Protein AF-A0A7J7JQY1-F1 (afdb_monomer_lite)

InterPro domains:
  IPR000242 Tyrosine-specific protein phosphatase, PTPase domain [PF00102] (82-199)
  IPR000242 Tyrosine-specific protein phosphatase, PTPase domain [PS50055] (56-205)
  IPR029021 Protein-tyrosine phosphatase-like [G3DSA:3.90.190.10] (36-205)
  IPR029021 Protein-tyrosine phosphatase-like [SSF52799] (1-36)
  IPR029021 Protein-tyrosine phosphatase-like [SSF52799] (42-196)
  IPR050348 Protein-Tyrosine Phosphatase [PTHR19134] (1-180)

Foldseek 3Di:
DCVVPPCDQPDPVSVVVVVVVVVVCVLCPPVDDDPVCVVVVVVVQVVCPPHPPNPVVSVVVSVVVVVVVDDAAQVVCVPPLNVVLDPDNPQAHGPVFFAFFPDPSGGDHRKGFDADPVGGRPDIDHDDGDPVCLVVVVRCCVVSVPDDDDDDDDDPDDSADDDAQDWDDDPQKIKHWHDWDDDPPDIDTDIDIDGPVVVVVVVVVVVPPDD

Radius of gyration: 23.96 Å; chains: 1; bounding box: 63×46×76 Å

Sequence (211 aa):
MRLRRPMMIQSVEQYQFLHQAVYEQRATTGFVSTPNDLATKITTFEQNQGSSKDIISQEFWHIEKRVKMAKFDFSFGKDSANKEKNRFSEILPDRKYSPYISGNN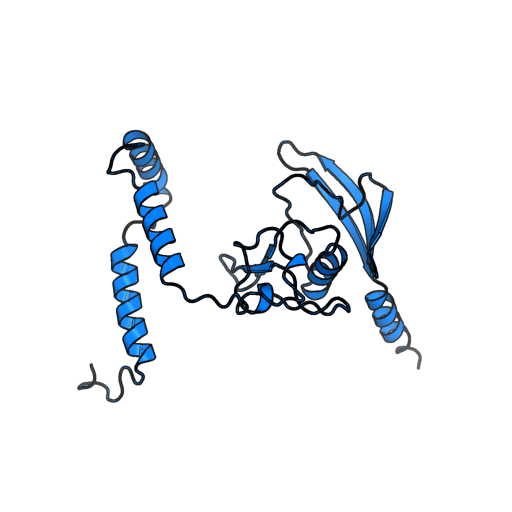GIYINAIFVNTYREKNQWLATQLPLSNTIVDFWQLVEDQDVKVVLQLDAYQIPFYPRADDEQMTEGPFTIHRIKTENLEFVTNIALQIKSKKRELNNRCVGEGVGG

pLDDT: mean 87.62, std 12.67, range [35.0, 98.12]

Organism: Bugula neritina (NCBI:txid10212)

Structure (mmCIF, N/CA/C/O backbone):
data_AF-A0A7J7JQY1-F1
#
_entry.id   AF-A0A7J7JQY1-F1
#
loop_
_atom_site.group_PDB
_atom_site.id
_atom_site.type_symbol
_atom_site.label_atom_id
_atom_site.label_alt_id
_atom_site.label_comp_id
_atom_site.label_asym_id
_atom_site.label_entity_id
_atom_site.label_seq_id
_atom_site.pdbx_PDB_ins_code
_atom_site.Cartn_x
_atom_site.Cartn_y
_atom_site.Cartn_z
_atom_site.occupancy
_atom_site.B_iso_or_equiv
_atom_site.auth_seq_id
_atom_site.auth_comp_id
_atom_site.auth_asym_id
_atom_site.auth_atom_id
_atom_site.pdbx_PDB_model_num
ATOM 1 N N . MET A 1 1 ? -38.745 -3.853 20.055 1.00 77.38 1 MET A N 1
ATOM 2 C CA . MET A 1 1 ? -38.458 -4.030 18.611 1.00 77.38 1 MET A CA 1
ATOM 3 C C . MET A 1 1 ? -39.173 -5.242 18.013 1.00 77.38 1 MET A C 1
ATOM 5 O O . MET A 1 1 ? -40.088 -5.035 17.225 1.00 77.38 1 MET A O 1
ATOM 9 N N . ARG A 1 2 ? -38.872 -6.478 18.438 1.00 87.62 2 ARG A N 1
ATOM 10 C CA . ARG A 1 2 ? -39.522 -7.692 17.892 1.00 87.62 2 ARG A CA 1
ATOM 11 C C . ARG A 1 2 ? -41.042 -7.784 18.111 1.00 87.62 2 ARG A C 1
ATOM 13 O O . ARG A 1 2 ? -41.724 -8.379 17.292 1.00 87.62 2 ARG A O 1
ATOM 20 N N . LEU A 1 3 ? -41.568 -7.116 19.142 1.00 85.88 3 LEU A N 1
ATOM 21 C CA . LEU A 1 3 ? -43.013 -6.996 19.398 1.00 85.88 3 LEU A CA 1
ATOM 22 C C . LEU A 1 3 ? -43.772 -6.173 18.340 1.00 85.88 3 LEU A C 1
ATOM 24 O O . LEU A 1 3 ? -44.970 -6.356 18.183 1.00 85.88 3 LEU A O 1
ATOM 28 N N . ARG A 1 4 ? -43.096 -5.250 17.636 1.00 88.44 4 ARG A N 1
ATOM 29 C CA . ARG A 1 4 ? -43.712 -4.385 16.607 1.00 88.44 4 ARG A CA 1
ATOM 30 C C . ARG A 1 4 ? -43.374 -4.816 15.179 1.00 88.44 4 ARG A C 1
ATOM 32 O O . ARG A 1 4 ? -44.109 -4.492 14.258 1.00 88.44 4 ARG A O 1
ATOM 39 N N . ARG A 1 5 ? -42.259 -5.526 14.992 1.00 90.19 5 ARG A N 1
ATOM 40 C CA . ARG A 1 5 ? -41.869 -6.137 13.717 1.00 90.19 5 ARG A CA 1
ATOM 41 C C . ARG A 1 5 ? -41.151 -7.457 14.014 1.00 90.19 5 ARG A C 1
ATOM 43 O O . ARG A 1 5 ? -40.012 -7.413 14.499 1.00 90.19 5 ARG A O 1
ATOM 50 N N . PRO A 1 6 ? -41.806 -8.607 13.781 1.00 87.56 6 PRO A N 1
ATOM 51 C CA . PRO A 1 6 ? -41.192 -9.916 13.957 1.00 87.56 6 PRO A CA 1
ATOM 52 C C . PRO A 1 6 ? -39.893 -10.030 13.156 1.00 87.56 6 PRO A C 1
ATOM 54 O O . PRO A 1 6 ? -39.719 -9.353 12.143 1.00 87.56 6 PRO A O 1
ATOM 57 N N . MET A 1 7 ? -38.972 -10.877 13.620 1.00 85.44 7 MET A N 1
ATOM 58 C CA . MET A 1 7 ? -37.689 -11.126 12.948 1.00 85.44 7 MET A CA 1
ATOM 59 C C . MET A 1 7 ? -36.800 -9.879 12.786 1.00 85.44 7 MET A C 1
ATOM 61 O O . MET A 1 7 ? -36.013 -9.781 11.848 1.00 85.44 7 MET A O 1
ATOM 65 N N . MET A 1 8 ? -36.897 -8.906 13.697 1.00 89.12 8 MET A N 1
ATOM 66 C CA . MET A 1 8 ? -35.924 -7.812 13.762 1.00 89.12 8 MET A CA 1
ATOM 67 C C . MET A 1 8 ? -34.618 -8.303 14.408 1.00 89.12 8 MET A C 1
ATOM 69 O O . MET A 1 8 ? -34.663 -8.807 15.536 1.00 89.12 8 MET A O 1
ATOM 73 N N . ILE A 1 9 ? -33.489 -8.124 13.702 1.00 86.62 9 ILE A N 1
ATOM 74 C CA . ILE A 1 9 ? -32.158 -8.694 14.001 1.00 86.62 9 ILE A CA 1
ATOM 75 C C . ILE A 1 9 ? -32.242 -10.223 14.041 1.00 86.62 9 ILE A C 1
ATOM 77 O O . ILE A 1 9 ? -32.650 -10.806 15.044 1.00 86.62 9 ILE A O 1
ATOM 81 N N . GLN A 1 10 ? -31.920 -10.863 12.921 1.00 91.25 10 GLN A N 1
ATOM 82 C CA . GLN A 1 10 ? -32.210 -12.281 12.683 1.00 91.25 10 GLN A CA 1
ATOM 83 C C . GLN A 1 10 ? -31.027 -13.191 12.985 1.00 91.25 10 GLN A C 1
ATOM 85 O O . GLN A 1 10 ? -31.238 -14.354 13.314 1.00 91.25 10 GLN A O 1
ATOM 90 N N . SER A 1 11 ? -29.806 -12.667 12.900 1.00 94.12 11 SER A N 1
ATOM 91 C CA . SER A 1 11 ? -28.590 -13.450 13.096 1.00 94.12 11 SER A CA 1
ATOM 92 C C . SER A 1 11 ? -27.804 -12.995 14.325 1.00 94.12 11 SER A C 1
ATOM 94 O O . SER A 1 11 ? -27.929 -11.855 14.791 1.00 94.12 11 SER A O 1
ATOM 96 N N . VAL A 1 12 ? -26.988 -13.903 14.861 1.00 92.25 12 VAL A N 1
ATOM 97 C CA . VAL A 1 12 ? -26.095 -13.603 15.987 1.00 92.25 12 VAL A CA 1
ATOM 98 C C . VAL A 1 12 ? -25.051 -12.571 15.561 1.00 92.25 12 VAL A C 1
ATOM 100 O O . VAL A 1 12 ? -24.755 -11.658 16.325 1.00 92.25 12 VAL A O 1
ATOM 103 N N . GLU A 1 13 ? -24.574 -12.639 14.319 1.00 92.44 13 GLU A N 1
ATOM 104 C CA . GLU A 1 13 ? -23.601 -11.709 13.738 1.00 92.44 13 GLU A CA 1
ATOM 105 C C . GLU A 1 13 ? -24.168 -10.288 13.665 1.00 92.44 13 GLU A C 1
ATOM 107 O O . GLU A 1 13 ? -23.485 -9.330 14.016 1.00 92.44 13 GLU A O 1
ATOM 112 N N . GLN A 1 14 ? -25.439 -10.129 13.276 1.00 92.69 14 GLN A N 1
ATOM 113 C CA . GLN A 1 14 ? -26.106 -8.822 13.274 1.00 92.69 14 GLN A CA 1
ATOM 114 C C . GLN A 1 14 ? -26.221 -8.243 14.688 1.00 92.69 14 GLN A C 1
ATOM 116 O O . GLN A 1 14 ? -26.024 -7.045 14.893 1.00 92.69 14 GLN A O 1
ATOM 121 N N . TYR A 1 15 ? -26.533 -9.088 15.674 1.00 93.25 15 TYR A N 1
ATOM 122 C CA . TYR A 1 15 ? -26.605 -8.670 17.072 1.00 93.25 15 TYR A CA 1
ATOM 123 C C . TYR A 1 15 ? -25.222 -8.272 17.613 1.00 93.25 15 TYR A C 1
ATOM 125 O O . TYR A 1 15 ? -25.090 -7.223 18.241 1.00 93.25 15 TYR A O 1
ATOM 133 N N . GLN A 1 16 ? -24.183 -9.058 17.316 1.00 92.12 16 GLN A N 1
ATOM 134 C CA . GLN A 1 16 ? -22.790 -8.749 17.658 1.00 92.12 16 GLN A CA 1
ATOM 135 C C . GLN A 1 16 ? -22.325 -7.438 17.016 1.00 92.12 16 GLN A C 1
ATOM 137 O O . GLN A 1 16 ? -21.742 -6.598 17.701 1.00 92.12 16 GLN A O 1
ATOM 142 N N . PHE A 1 17 ? -22.640 -7.226 15.735 1.00 91.81 17 PHE A N 1
ATOM 143 C CA . PHE A 1 17 ? -22.310 -5.995 15.023 1.00 91.81 17 PHE A CA 1
ATOM 144 C C . PHE A 1 17 ? -22.954 -4.763 15.670 1.00 91.81 17 PHE A C 1
ATOM 146 O O . PHE A 1 17 ? -22.304 -3.729 15.789 1.00 91.81 17 PHE A O 1
ATOM 153 N N . LEU A 1 18 ? -24.198 -4.865 16.151 1.00 93.25 18 LEU A N 1
ATOM 154 C CA . LEU A 1 18 ? -24.863 -3.756 16.840 1.00 93.25 18 LEU A CA 1
ATOM 155 C C . LEU A 1 18 ? -24.136 -3.365 18.137 1.00 93.25 18 LEU A C 1
ATOM 157 O O . LEU A 1 18 ? -23.897 -2.182 18.374 1.00 93.25 18 LEU A O 1
ATOM 161 N N . HIS A 1 19 ? -23.737 -4.347 18.952 1.00 91.69 19 HIS A N 1
ATOM 162 C CA . HIS A 1 19 ? -22.922 -4.091 20.148 1.00 91.69 19 HIS A CA 1
ATOM 163 C C . HIS A 1 19 ? -21.567 -3.479 19.790 1.00 91.69 19 HIS A C 1
ATOM 165 O O . HIS A 1 19 ? -21.132 -2.530 20.442 1.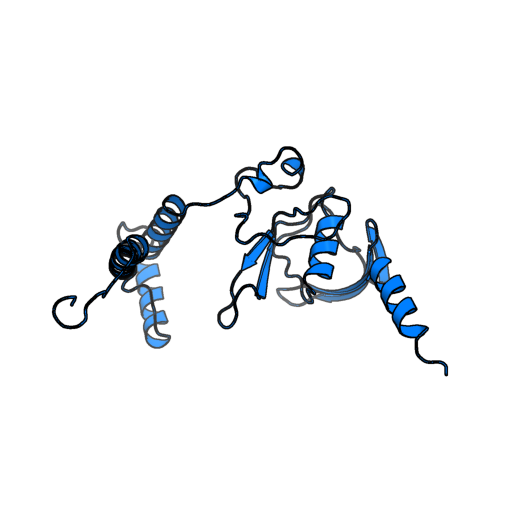00 91.69 19 HIS A O 1
ATOM 171 N N . GLN A 1 20 ? -20.932 -3.968 18.722 1.00 88.50 20 GLN A N 1
ATOM 172 C CA . GLN A 1 20 ? -19.678 -3.413 18.222 1.00 88.50 20 GLN A CA 1
ATOM 173 C C . GLN A 1 20 ? -19.840 -1.960 17.761 1.00 88.50 20 GLN A C 1
ATOM 175 O O . GLN A 1 20 ? -18.995 -1.139 18.094 1.00 88.50 20 GLN A O 1
ATOM 180 N N . ALA A 1 21 ? -20.923 -1.621 17.059 1.00 90.81 21 ALA A N 1
ATOM 181 C CA . ALA A 1 21 ? -21.191 -0.263 16.591 1.00 90.81 21 ALA A CA 1
ATOM 182 C C . ALA A 1 21 ? -21.407 0.720 17.755 1.00 90.81 21 ALA A C 1
ATOM 184 O O . ALA A 1 21 ? -20.851 1.816 17.748 1.00 90.81 21 ALA A O 1
ATOM 185 N N . VAL A 1 22 ? -22.157 0.316 18.787 1.00 91.81 22 VAL A N 1
ATOM 186 C CA . VAL A 1 22 ? -22.363 1.137 19.995 1.00 91.81 22 VAL A CA 1
ATOM 187 C C . VAL A 1 22 ? -21.054 1.317 20.770 1.00 91.81 22 VAL A C 1
ATOM 189 O O . VAL A 1 22 ? -20.745 2.420 21.224 1.00 91.81 22 VAL A O 1
ATOM 192 N N . TYR A 1 23 ? -20.264 0.248 20.904 1.00 87.75 23 TYR A N 1
ATOM 193 C CA . TYR A 1 23 ? -18.937 0.319 21.512 1.00 87.75 23 TYR A CA 1
ATOM 194 C C . TYR A 1 23 ? -17.995 1.231 20.712 1.00 87.75 23 TYR A C 1
ATOM 196 O O . TYR A 1 23 ? -17.285 2.038 21.308 1.00 87.75 23 TYR A O 1
ATOM 204 N N . GLU A 1 24 ? -18.017 1.144 19.376 1.00 84.06 24 GLU A N 1
ATOM 205 C CA . GLU A 1 24 ? -17.245 2.009 18.479 1.00 84.06 24 GLU A CA 1
ATOM 206 C C . GLU A 1 24 ? -17.570 3.472 18.712 1.00 84.06 24 GLU A C 1
ATOM 208 O O . GLU A 1 24 ? -16.680 4.240 19.060 1.00 84.06 24 GLU A O 1
ATOM 213 N N . GLN A 1 25 ? -18.853 3.826 18.632 1.00 87.19 25 GLN A N 1
ATOM 214 C CA . GLN A 1 25 ? -19.302 5.191 18.849 1.00 87.19 25 GLN A CA 1
ATOM 215 C C . GLN A 1 25 ? -18.807 5.719 20.196 1.00 87.19 25 GLN A C 1
ATOM 217 O O . GLN A 1 25 ? -18.238 6.805 20.253 1.00 87.19 25 GLN A O 1
ATOM 222 N N . ARG A 1 26 ? -18.964 4.952 21.281 1.00 85.31 26 ARG A N 1
ATOM 223 C CA . ARG A 1 26 ? -18.529 5.387 22.615 1.00 85.31 26 ARG A CA 1
ATOM 224 C C . ARG A 1 26 ? -17.013 5.571 22.716 1.00 85.31 26 ARG A C 1
ATOM 226 O O . ARG A 1 26 ? -16.576 6.486 23.405 1.00 85.31 26 ARG A O 1
ATOM 233 N N . ALA A 1 27 ? -16.234 4.715 22.062 1.00 79.94 27 ALA A N 1
ATOM 234 C CA . ALA A 1 27 ? -14.776 4.768 22.097 1.00 79.94 27 ALA A CA 1
ATOM 235 C C . ALA A 1 27 ? -14.182 5.875 21.209 1.00 79.94 27 ALA A C 1
ATOM 237 O O . ALA A 1 27 ? -13.074 6.320 21.483 1.00 79.94 27 ALA A O 1
ATOM 238 N N . THR A 1 28 ? -14.889 6.313 20.158 1.00 77.81 28 THR A N 1
ATOM 239 C CA . THR A 1 28 ? -14.360 7.274 19.168 1.00 77.81 28 THR A CA 1
ATOM 240 C C . THR A 1 28 ? -15.094 8.614 19.112 1.00 77.81 28 THR A C 1
ATOM 242 O O . THR A 1 28 ? -14.869 9.417 18.204 1.00 77.81 28 THR A O 1
ATOM 245 N N . THR A 1 29 ? -16.016 8.869 20.042 1.00 79.56 29 THR A N 1
ATOM 246 C CA . THR A 1 29 ? -16.747 10.143 20.090 1.00 79.56 29 THR A CA 1
ATOM 247 C C . THR A 1 29 ? -15.779 11.302 20.352 1.00 79.56 29 THR A C 1
ATOM 249 O O . THR A 1 29 ? -14.984 11.247 21.282 1.00 79.56 29 THR A O 1
ATOM 252 N N . GLY A 1 30 ? -15.888 12.378 19.564 1.00 74.19 30 GLY A N 1
ATOM 253 C CA . GLY A 1 30 ? -15.117 13.617 19.756 1.00 74.19 30 GLY A CA 1
ATOM 254 C C . GLY A 1 30 ? -13.887 13.779 18.854 1.00 74.19 30 GLY A C 1
ATOM 255 O O . GLY A 1 30 ? -13.343 14.882 18.771 1.00 74.19 30 GLY A O 1
ATOM 256 N N . PHE A 1 31 ? -13.492 12.734 18.120 1.00 76.31 31 PHE A N 1
ATOM 257 C CA . PHE A 1 31 ? -12.316 12.774 17.235 1.00 76.31 31 PHE A CA 1
ATOM 258 C C . PHE A 1 31 ? -12.590 13.453 15.884 1.00 76.31 31 PHE A C 1
ATOM 260 O O . PHE A 1 31 ? -11.680 13.972 15.243 1.00 76.31 31 PHE A O 1
ATOM 267 N N . VAL A 1 32 ? -13.854 13.536 15.458 1.00 80.25 32 VAL A N 1
ATOM 268 C CA . VAL A 1 32 ? -14.221 14.296 14.253 1.00 80.25 32 VAL A CA 1
ATOM 269 C C . VAL A 1 32 ? -14.129 15.792 14.553 1.00 80.25 32 VAL A C 1
ATOM 271 O O . VAL A 1 32 ? -14.658 16.272 15.556 1.00 80.25 32 VAL A O 1
ATOM 274 N N . SER A 1 33 ? -13.440 16.523 13.684 1.00 82.38 33 SER A N 1
ATOM 275 C CA . SER A 1 33 ? -13.242 17.970 13.791 1.00 82.38 33 SER A CA 1
ATOM 276 C C . SER A 1 33 ? -13.840 18.648 12.573 1.00 82.38 33 SER A C 1
ATOM 278 O O . SER A 1 33 ? -13.658 18.168 11.453 1.00 82.38 33 SER A O 1
ATOM 280 N N . THR A 1 34 ? -14.527 19.769 12.774 1.00 87.94 34 THR A N 1
ATOM 281 C CA . THR A 1 34 ? -14.862 20.653 11.656 1.00 87.94 34 THR A CA 1
ATOM 282 C C . THR A 1 34 ? -13.672 21.571 11.356 1.00 87.94 34 THR A C 1
ATOM 284 O O . THR A 1 34 ? -12.822 21.768 12.229 1.00 87.94 34 THR A O 1
ATOM 287 N N . PRO A 1 35 ? -13.589 22.169 10.154 1.00 90.25 35 PRO A N 1
ATOM 288 C CA . PRO A 1 35 ? -12.540 23.143 9.847 1.00 90.25 35 PRO A CA 1
ATOM 289 C C . PRO A 1 35 ? -12.468 24.306 10.850 1.00 90.25 35 PRO A C 1
ATOM 291 O O . PRO A 1 35 ? -11.379 24.789 11.140 1.00 90.25 35 PRO A O 1
ATOM 294 N N . ASN A 1 36 ? -13.606 24.708 11.428 1.00 91.31 36 ASN A N 1
ATOM 295 C CA . ASN A 1 36 ? -13.675 25.797 12.405 1.00 91.31 36 ASN A CA 1
ATOM 296 C C . ASN A 1 36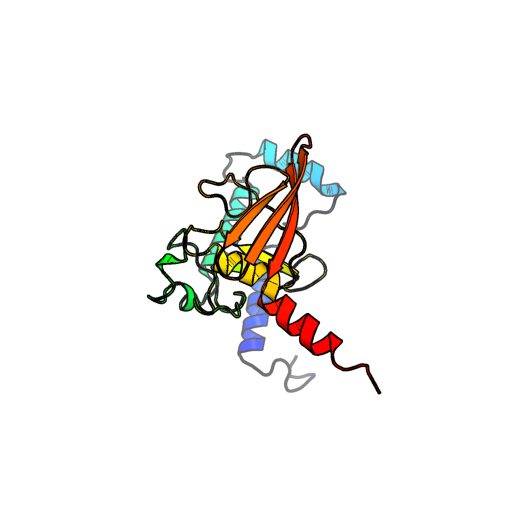 ? -13.053 25.419 13.758 1.00 91.31 36 ASN A C 1
ATOM 298 O O . ASN A 1 36 ? -12.489 26.274 14.434 1.00 91.31 36 ASN A O 1
ATOM 302 N N . ASP A 1 37 ? -13.117 24.141 14.134 1.00 87.62 37 ASP A N 1
ATOM 303 C CA . ASP A 1 37 ? -12.605 23.652 15.420 1.00 87.62 37 ASP A CA 1
ATOM 304 C C . ASP A 1 37 ? -11.116 23.279 15.357 1.00 87.62 37 ASP A C 1
ATOM 306 O O . ASP A 1 37 ? -10.483 23.045 16.390 1.00 87.62 37 ASP A O 1
ATOM 310 N N . LEU A 1 38 ? -10.551 23.184 14.148 1.00 88.19 38 LEU A N 1
ATOM 311 C CA . LEU A 1 38 ? -9.211 22.647 13.927 1.00 88.19 38 LEU A CA 1
ATOM 312 C C . LEU A 1 38 ? -8.134 23.484 14.625 1.00 88.19 38 LEU A C 1
ATOM 314 O O . LEU A 1 38 ? -7.290 22.922 15.320 1.00 88.19 38 LEU A O 1
ATOM 318 N N . ALA A 1 39 ? -8.187 24.812 14.491 1.00 89.25 39 ALA A N 1
ATOM 319 C CA . ALA A 1 39 ? -7.211 25.708 15.111 1.00 89.25 39 ALA A CA 1
ATOM 320 C C . ALA A 1 39 ? -7.201 25.554 16.639 1.00 89.25 39 ALA A C 1
ATOM 322 O O . ALA A 1 39 ? -6.151 25.360 17.246 1.00 89.25 39 ALA A O 1
ATOM 323 N N . THR A 1 40 ? -8.383 25.544 17.259 1.00 87.31 40 THR A N 1
ATOM 324 C CA . THR A 1 40 ? -8.522 25.362 18.708 1.00 87.31 40 THR A CA 1
ATOM 325 C C . THR A 1 40 ? -8.015 23.995 19.159 1.00 87.31 40 THR A C 1
ATOM 327 O O . THR A 1 40 ? -7.350 23.903 20.193 1.00 87.31 40 THR A O 1
ATOM 330 N N . LYS A 1 41 ? -8.281 22.932 18.389 1.00 84.56 41 LYS A N 1
ATOM 331 C CA . LYS A 1 41 ? -7.781 21.585 18.694 1.00 84.56 41 LYS A CA 1
ATOM 332 C C . LYS A 1 41 ? -6.257 21.499 18.613 1.00 84.56 41 LYS A C 1
ATOM 334 O O . LYS A 1 41 ? -5.659 20.917 19.513 1.00 84.56 41 LYS A O 1
ATOM 339 N N . ILE A 1 42 ? -5.634 22.113 17.605 1.00 87.25 42 ILE A N 1
ATOM 340 C CA . ILE A 1 42 ? -4.169 22.159 17.471 1.00 87.25 42 ILE A CA 1
ATOM 341 C C . ILE A 1 42 ? -3.546 22.898 18.658 1.00 87.25 42 ILE A C 1
ATOM 343 O O . ILE A 1 42 ? -2.686 22.340 19.331 1.00 87.25 42 ILE A O 1
ATOM 347 N N . THR A 1 43 ? -4.036 24.094 18.995 1.00 87.56 43 THR A N 1
ATOM 348 C CA . THR A 1 43 ? -3.522 24.847 20.152 1.00 87.56 43 THR A CA 1
ATOM 349 C C . THR A 1 43 ? -3.700 24.074 21.460 1.00 87.56 43 THR A C 1
ATOM 351 O O . THR A 1 43 ? -2.810 24.057 22.307 1.00 87.56 43 THR A O 1
ATOM 354 N N . THR A 1 44 ? -4.835 23.389 21.628 1.00 84.44 44 THR A N 1
ATOM 355 C CA . THR A 1 44 ? -5.076 22.537 22.802 1.00 84.44 44 THR A CA 1
ATOM 356 C C . THR A 1 44 ? -4.085 21.376 22.861 1.00 84.44 44 THR A C 1
ATOM 358 O O . THR A 1 44 ? -3.612 21.036 23.944 1.00 84.44 44 THR A O 1
ATOM 361 N N . PHE A 1 45 ? -3.759 20.760 21.723 1.00 82.81 45 PHE A N 1
ATOM 362 C CA . PHE A 1 45 ? -2.745 19.712 21.654 1.00 82.81 45 PHE A CA 1
ATOM 363 C C . PHE A 1 45 ? -1.361 20.245 22.051 1.00 82.81 45 PHE A C 1
ATOM 365 O O . PHE A 1 45 ? -0.740 19.686 22.951 1.00 82.81 45 PHE A O 1
ATOM 372 N N . GLU A 1 46 ? -0.921 21.359 21.462 1.00 85.50 46 GLU A N 1
ATOM 373 C CA . GLU A 1 46 ? 0.380 21.977 21.756 1.00 85.50 46 GLU A CA 1
ATOM 374 C C . GLU A 1 46 ? 0.530 22.320 23.246 1.00 85.50 46 GLU A C 1
ATOM 376 O O . GLU A 1 46 ? 1.566 22.056 23.851 1.00 85.50 46 GLU A O 1
ATOM 381 N N . GLN A 1 47 ? -0.529 22.840 23.873 1.00 84.06 47 GLN A N 1
ATOM 382 C CA . GLN A 1 47 ? -0.530 23.191 25.298 1.00 84.06 47 GLN A CA 1
ATOM 383 C C . GLN A 1 47 ? -0.491 21.979 26.238 1.00 84.06 47 GLN A C 1
ATOM 385 O O . GLN A 1 47 ? -0.036 22.100 27.374 1.00 84.06 47 GLN A O 1
ATOM 390 N N . ASN A 1 48 ? -0.989 20.822 25.795 1.00 80.12 48 ASN A N 1
ATOM 391 C CA . ASN A 1 48 ? -1.094 19.612 26.614 1.00 80.12 48 ASN A CA 1
ATOM 392 C C . ASN A 1 48 ? -0.042 18.549 26.262 1.00 80.12 48 ASN A C 1
ATOM 394 O O . ASN A 1 48 ? -0.088 17.444 26.820 1.00 80.12 48 ASN A O 1
ATOM 398 N N . GLN A 1 49 ? 0.897 18.863 25.367 1.00 77.19 49 GLN A N 1
ATOM 399 C CA . GLN A 1 49 ? 1.931 17.943 24.909 1.00 77.19 49 GLN A CA 1
ATOM 400 C C . GLN A 1 49 ? 2.764 17.416 26.093 1.00 77.19 49 GLN A C 1
ATOM 402 O O . GLN A 1 49 ? 3.241 18.176 26.932 1.00 77.19 49 GLN A O 1
ATOM 407 N N . GLY A 1 50 ? 2.913 16.090 26.191 1.00 70.69 50 GLY A N 1
ATOM 408 C CA . GLY A 1 50 ? 3.655 15.431 27.277 1.00 70.69 50 GLY A CA 1
ATOM 409 C C . GLY A 1 50 ? 2.910 15.320 28.615 1.00 70.69 50 GLY A C 1
ATOM 410 O O . GLY A 1 50 ? 3.431 14.721 29.556 1.00 70.69 50 GLY A O 1
ATOM 411 N N . SER A 1 51 ? 1.685 15.845 28.720 1.00 77.12 51 SER A N 1
ATOM 412 C CA . SER A 1 51 ? 0.818 15.607 29.878 1.00 77.12 51 SER A CA 1
ATOM 413 C C . SER A 1 51 ? 0.104 14.252 29.775 1.00 77.12 51 SER A C 1
ATOM 415 O O . SER A 1 51 ? -0.083 13.703 28.690 1.00 77.12 51 SER A O 1
ATOM 417 N N . SER A 1 52 ? -0.410 13.736 30.896 1.00 67.19 52 SER A N 1
ATOM 418 C CA . SER A 1 52 ? -1.297 12.557 30.896 1.00 67.19 52 SER A CA 1
ATOM 419 C C . SER A 1 52 ? -2.617 12.771 30.134 1.00 67.19 52 SER A C 1
ATOM 421 O O . SER A 1 52 ? -3.366 11.819 29.910 1.00 67.19 52 SER A O 1
ATOM 423 N N . LYS A 1 53 ? -2.910 14.015 29.736 1.00 67.88 53 LYS A N 1
ATOM 424 C CA . LYS A 1 53 ? -4.086 14.423 28.963 1.00 67.88 53 LYS A CA 1
ATOM 425 C C . LYS A 1 53 ? -3.780 14.655 27.482 1.00 67.88 53 LYS A C 1
ATOM 427 O O . LYS A 1 53 ? -4.630 15.211 26.794 1.00 67.88 53 LYS A O 1
ATOM 432 N N . ASP A 1 54 ? -2.608 14.249 26.992 1.00 80.38 54 ASP A N 1
ATOM 433 C CA . ASP A 1 54 ? -2.305 14.339 25.565 1.00 80.38 54 ASP A CA 1
ATOM 434 C C . ASP A 1 54 ? -3.338 13.552 24.737 1.00 80.38 54 ASP A C 1
ATOM 436 O O . ASP A 1 54 ? -3.444 12.324 24.820 1.00 80.38 54 ASP A O 1
ATOM 440 N N . ILE A 1 55 ? -4.119 14.292 23.950 1.00 79.38 55 ILE A N 1
ATOM 441 C CA . ILE A 1 55 ? -5.235 13.776 23.158 1.00 79.38 55 ILE A CA 1
ATOM 442 C C . ILE A 1 55 ? -4.717 12.859 22.046 1.00 79.38 55 ILE A C 1
ATOM 444 O O . ILE A 1 55 ? -5.312 11.809 21.813 1.00 79.38 55 ILE A O 1
ATOM 448 N N . ILE A 1 56 ? -3.583 13.188 21.412 1.00 83.25 56 ILE A N 1
ATOM 449 C CA . ILE A 1 56 ? -3.033 12.371 20.319 1.00 83.25 56 ILE A CA 1
ATOM 450 C C . ILE A 1 56 ? -2.573 11.016 20.850 1.00 83.25 56 ILE A C 1
ATOM 452 O O . ILE A 1 56 ? -2.897 9.985 20.261 1.00 83.25 56 ILE A O 1
ATOM 456 N N . SER A 1 57 ? -1.882 10.988 21.993 1.00 84.31 57 SER A N 1
ATOM 457 C CA . SER A 1 57 ? -1.497 9.729 22.641 1.00 84.31 57 SER A CA 1
ATOM 458 C C . SER A 1 57 ? -2.711 8.854 22.972 1.00 84.31 57 SER A C 1
ATOM 460 O O . SER A 1 57 ? -2.672 7.635 22.787 1.00 84.31 57 SER A O 1
ATOM 462 N N . GLN A 1 58 ? -3.814 9.458 23.425 1.00 81.62 58 GLN A N 1
ATOM 463 C CA . GLN A 1 58 ? -5.056 8.729 23.688 1.00 81.62 58 GLN A CA 1
ATOM 464 C C . GLN A 1 58 ? -5.683 8.192 22.398 1.00 81.62 58 GLN A C 1
ATOM 466 O O . GLN A 1 58 ? -6.054 7.018 22.352 1.00 81.62 58 GLN A O 1
ATOM 471 N N . GLU A 1 59 ? -5.790 9.004 21.345 1.00 83.94 59 GLU A N 1
ATOM 472 C CA . GLU A 1 59 ? -6.312 8.578 20.041 1.00 83.94 59 GLU A CA 1
ATOM 473 C C . GLU A 1 59 ? -5.474 7.435 19.447 1.00 83.94 59 GLU A C 1
ATOM 475 O O . GLU A 1 59 ? -6.018 6.404 19.041 1.00 83.94 59 GLU A O 1
ATOM 480 N N . PHE A 1 60 ? -4.145 7.555 19.488 1.00 87.19 60 PHE A N 1
ATOM 481 C CA . PHE A 1 60 ? -3.227 6.527 19.002 1.00 87.19 60 PHE A CA 1
ATOM 482 C C . PHE A 1 60 ? -3.350 5.218 19.793 1.00 87.19 60 PHE A C 1
ATOM 484 O O . PHE A 1 60 ? -3.416 4.136 19.207 1.00 87.19 60 PHE A O 1
ATOM 491 N N . TRP A 1 61 ? -3.490 5.293 21.120 1.00 86.81 61 TRP A N 1
ATOM 492 C CA . TRP A 1 61 ? -3.739 4.115 21.954 1.00 86.81 61 TRP A CA 1
ATOM 493 C C . TRP A 1 61 ? -5.031 3.382 21.565 1.00 86.81 61 TRP A C 1
ATOM 495 O O . TRP A 1 61 ? -5.060 2.147 21.531 1.00 86.81 61 TRP A O 1
ATOM 505 N N . HIS A 1 62 ? -6.099 4.114 21.225 1.00 83.62 62 HIS A N 1
ATOM 506 C CA . HIS A 1 62 ? -7.336 3.497 20.740 1.00 83.62 62 HIS A CA 1
ATOM 507 C C . HIS A 1 62 ? -7.111 2.771 19.409 1.00 83.62 62 HIS A C 1
ATOM 509 O O . HIS A 1 62 ? -7.584 1.641 19.256 1.00 83.62 62 HIS A O 1
ATOM 515 N N . ILE A 1 63 ? -6.348 3.360 18.479 1.00 87.88 63 ILE A N 1
ATOM 516 C CA . ILE A 1 63 ? -5.963 2.705 17.218 1.00 87.88 63 ILE A CA 1
ATOM 517 C C . ILE A 1 63 ? -5.216 1.396 17.507 1.00 87.88 63 ILE A C 1
ATOM 519 O O . ILE A 1 63 ? -5.602 0.346 16.989 1.00 87.88 63 ILE A O 1
ATOM 523 N N . GLU A 1 64 ? -4.219 1.402 18.394 1.00 89.31 64 GLU A N 1
ATOM 524 C CA . GLU A 1 64 ? -3.487 0.180 18.752 1.00 89.31 64 GLU A CA 1
ATOM 525 C C . GLU A 1 64 ? -4.395 -0.914 19.325 1.00 89.31 64 GLU A C 1
ATOM 527 O O . GLU A 1 64 ? -4.246 -2.099 19.004 1.00 89.31 64 GLU A O 1
ATOM 532 N N . LYS A 1 65 ? -5.350 -0.543 20.188 1.00 85.75 65 LYS A N 1
ATOM 533 C CA . LYS A 1 65 ? -6.323 -1.493 20.741 1.00 85.75 65 LYS A CA 1
ATOM 534 C C . LYS A 1 65 ? -7.184 -2.106 19.644 1.00 85.75 65 LYS A C 1
ATOM 536 O O . LYS A 1 65 ? -7.413 -3.315 19.672 1.00 85.75 65 LYS A O 1
ATOM 541 N N . ARG A 1 66 ? -7.613 -1.312 18.660 1.00 83.25 66 ARG A N 1
ATOM 542 C CA . ARG A 1 66 ? -8.394 -1.798 17.512 1.00 83.25 66 ARG A CA 1
ATOM 543 C C . ARG A 1 66 ? -7.612 -2.790 16.674 1.00 83.25 66 ARG A C 1
ATOM 545 O O . ARG A 1 66 ? -8.143 -3.853 16.369 1.00 83.25 66 ARG A O 1
ATOM 552 N N . VAL A 1 67 ? -6.354 -2.482 16.371 1.00 85.88 67 VAL A N 1
ATOM 553 C CA . VAL A 1 67 ? -5.473 -3.387 15.623 1.00 85.88 67 VAL A CA 1
ATOM 554 C C . VAL A 1 67 ? -5.323 -4.722 16.360 1.00 85.88 67 VAL A C 1
ATOM 556 O O . VAL A 1 67 ? -5.461 -5.772 15.745 1.00 85.88 67 VAL A O 1
ATOM 559 N N . LYS A 1 68 ? -5.149 -4.711 17.689 1.00 83.25 68 LYS A N 1
ATOM 560 C CA . LYS A 1 68 ? -5.043 -5.942 18.502 1.00 83.25 68 LYS A CA 1
ATOM 561 C C . LYS A 1 68 ? -6.333 -6.770 18.548 1.00 83.25 68 LYS A C 1
ATOM 563 O O . LYS A 1 68 ? -6.271 -7.980 18.744 1.00 83.25 68 LYS A O 1
ATOM 568 N N . MET A 1 69 ? -7.495 -6.131 18.415 1.00 82.00 69 MET A N 1
ATOM 569 C CA . MET A 1 69 ? -8.798 -6.809 18.393 1.00 82.00 69 MET A CA 1
ATOM 570 C C . MET A 1 69 ? -9.180 -7.319 17.000 1.00 82.00 69 MET A C 1
ATOM 572 O O . MET A 1 69 ? -10.009 -8.226 16.884 1.00 82.00 69 MET A O 1
ATOM 576 N N . ALA A 1 70 ? -8.620 -6.723 15.948 1.00 85.62 70 ALA A N 1
ATOM 577 C CA . ALA A 1 70 ? -8.858 -7.145 14.583 1.00 85.62 70 ALA A CA 1
ATOM 578 C C . ALA A 1 70 ? -8.262 -8.538 14.341 1.00 85.62 70 ALA A C 1
ATOM 580 O O . ALA A 1 70 ? -7.170 -8.876 14.795 1.00 85.62 70 ALA A O 1
ATOM 581 N N . LYS A 1 71 ? -9.014 -9.364 13.616 1.00 88.75 71 LYS A N 1
ATOM 582 C CA . LYS A 1 71 ? -8.550 -10.673 13.166 1.00 88.75 71 LYS A CA 1
ATOM 583 C C . LYS A 1 71 ? -7.999 -10.507 11.762 1.00 88.75 71 LYS A C 1
ATOM 585 O O . LYS A 1 71 ? -8.777 -10.245 10.849 1.00 88.75 71 LYS A O 1
ATOM 590 N N . PHE A 1 72 ? -6.692 -10.668 11.625 1.00 92.31 72 PHE A N 1
ATOM 591 C CA . PHE A 1 72 ? -6.010 -10.622 10.340 1.00 92.31 72 PHE A CA 1
ATOM 592 C C . PHE A 1 72 ? -5.599 -12.024 9.897 1.00 92.31 72 PHE A C 1
ATOM 594 O O . PHE A 1 72 ? -5.162 -12.836 10.720 1.00 92.31 72 PHE A O 1
ATOM 601 N N . ASP A 1 73 ? -5.705 -12.298 8.599 1.00 95.44 73 ASP A N 1
ATOM 602 C CA . ASP A 1 73 ? -5.168 -13.515 7.991 1.00 95.44 73 ASP A CA 1
ATOM 603 C C . ASP A 1 73 ? -3.839 -13.227 7.283 1.00 95.44 73 ASP A C 1
ATOM 605 O O . ASP A 1 73 ? -3.802 -12.795 6.133 1.00 95.44 73 ASP A O 1
ATOM 609 N N . PHE A 1 74 ? -2.735 -13.511 7.975 1.00 95.94 74 PHE A N 1
ATOM 610 C CA . PHE A 1 74 ? -1.379 -13.381 7.431 1.00 95.94 74 PHE A CA 1
ATOM 611 C C . PHE A 1 74 ? -0.822 -14.695 6.869 1.00 95.94 74 PHE A C 1
ATOM 613 O O . PHE A 1 74 ? 0.379 -14.787 6.610 1.00 95.94 74 PHE A O 1
ATOM 620 N N . SER A 1 75 ? -1.646 -15.740 6.730 1.00 94.38 75 SER A N 1
ATOM 621 C CA . SER A 1 75 ? -1.182 -17.068 6.302 1.00 94.38 75 SER A CA 1
ATOM 622 C C . SER A 1 75 ? -0.445 -17.018 4.966 1.00 94.38 75 SER A C 1
ATOM 624 O O . SER A 1 75 ? 0.596 -17.653 4.818 1.00 94.38 75 SER A O 1
ATOM 626 N N . PHE A 1 76 ? -0.927 -16.196 4.032 1.00 93.44 76 PHE A N 1
ATOM 627 C CA . PHE A 1 76 ? -0.377 -16.135 2.687 1.00 93.44 76 PHE A CA 1
ATOM 628 C C . PHE A 1 76 ? 1.040 -15.541 2.640 1.00 93.44 76 PHE A C 1
ATOM 630 O O . PHE A 1 76 ? 1.910 -16.089 1.967 1.00 93.44 76 PHE A O 1
ATOM 637 N N . GLY A 1 77 ? 1.309 -14.484 3.415 1.00 95.19 77 GLY A N 1
ATOM 638 C CA . GLY A 1 77 ? 2.657 -13.918 3.550 1.00 95.19 77 GLY A CA 1
ATOM 639 C C . GLY A 1 77 ? 3.604 -14.774 4.399 1.00 95.19 77 GLY A C 1
ATOM 640 O O . GLY A 1 77 ? 4.816 -14.721 4.198 1.00 95.19 77 GLY A O 1
ATOM 641 N N . LYS A 1 78 ? 3.065 -15.591 5.318 1.00 96.38 78 LYS A N 1
ATOM 642 C CA . LYS A 1 78 ? 3.833 -16.539 6.150 1.00 96.38 78 LYS A CA 1
ATOM 643 C C . LYS A 1 78 ? 4.190 -17.841 5.435 1.00 96.38 78 LYS A C 1
ATOM 645 O O . LYS A 1 78 ? 5.002 -18.600 5.972 1.00 96.38 78 LYS A O 1
ATOM 650 N N . ASP A 1 79 ? 3.587 -18.111 4.281 1.00 95.38 79 ASP A N 1
ATOM 651 C CA . ASP A 1 79 ? 3.905 -19.279 3.467 1.00 95.38 79 ASP A CA 1
ATOM 652 C C . ASP A 1 79 ? 5.409 -19.322 3.164 1.00 95.38 79 ASP A C 1
ATOM 654 O O . ASP A 1 79 ? 6.014 -18.302 2.829 1.00 95.38 79 ASP A O 1
ATOM 658 N N . SER A 1 80 ? 6.024 -20.499 3.286 1.00 95.12 80 SER A N 1
ATOM 659 C CA . SER A 1 80 ? 7.454 -20.696 3.029 1.00 95.12 80 SER A CA 1
ATOM 660 C C . SER A 1 80 ? 7.905 -20.186 1.660 1.00 95.12 80 SER A C 1
ATOM 662 O O . SER A 1 80 ? 9.022 -19.692 1.558 1.00 95.12 80 SER A O 1
ATOM 664 N N . ALA A 1 81 ? 7.046 -20.249 0.638 1.00 93.12 81 ALA A N 1
ATOM 665 C CA . ALA A 1 81 ? 7.345 -19.744 -0.700 1.00 93.12 81 ALA A CA 1
ATOM 666 C C . ALA A 1 81 ? 7.364 -18.203 -0.782 1.00 93.12 81 ALA A C 1
ATOM 668 O O . ALA A 1 81 ? 7.964 -17.639 -1.695 1.00 93.12 81 ALA A O 1
ATOM 669 N N . ASN A 1 82 ? 6.723 -17.520 0.173 1.00 95.81 82 ASN A N 1
ATOM 670 C CA . ASN A 1 82 ? 6.517 -16.071 0.170 1.00 95.81 82 ASN A CA 1
ATOM 671 C C . ASN A 1 82 ? 7.322 -15.328 1.242 1.00 95.81 82 ASN A C 1
ATOM 673 O O . ASN A 1 82 ? 7.439 -14.108 1.152 1.00 95.81 82 ASN A O 1
ATOM 677 N N . LYS A 1 83 ? 7.894 -16.025 2.235 1.00 96.19 83 LYS A N 1
ATOM 678 C CA . LYS A 1 83 ? 8.651 -15.402 3.338 1.00 96.19 83 LYS A CA 1
ATOM 679 C C . LYS A 1 83 ? 9.731 -14.441 2.842 1.00 96.19 83 LYS A C 1
ATOM 681 O O . LYS A 1 83 ? 9.746 -13.292 3.270 1.00 96.19 83 LYS A O 1
ATOM 686 N N . GLU A 1 84 ? 10.537 -14.883 1.880 1.00 96.19 84 GLU A N 1
ATOM 687 C CA . GLU A 1 84 ? 11.638 -14.108 1.284 1.00 96.19 84 GLU A CA 1
ATOM 688 C C . GLU A 1 84 ? 11.166 -12.932 0.407 1.00 96.19 84 GLU A C 1
ATOM 690 O O . GLU A 1 84 ? 11.974 -12.129 -0.054 1.00 96.19 84 GLU A O 1
ATOM 695 N N . LYS A 1 85 ? 9.857 -12.814 0.145 1.00 96.44 85 LYS A N 1
ATOM 696 C CA . LYS A 1 85 ? 9.263 -11.689 -0.592 1.00 96.44 85 LYS A CA 1
ATOM 697 C C . LYS A 1 85 ? 8.846 -10.535 0.328 1.00 96.44 85 LYS A C 1
ATOM 699 O O . LYS A 1 85 ? 8.403 -9.493 -0.160 1.00 96.44 85 LYS A O 1
ATOM 704 N N . ASN A 1 86 ? 8.992 -10.692 1.645 1.00 97.56 86 ASN A N 1
ATOM 705 C CA . ASN A 1 86 ? 8.637 -9.688 2.646 1.00 97.56 86 ASN A CA 1
ATOM 706 C C . ASN A 1 86 ? 9.883 -8.988 3.177 1.00 97.56 86 ASN A C 1
ATOM 708 O O . ASN A 1 86 ? 10.833 -9.640 3.597 1.00 97.56 86 ASN A O 1
ATOM 712 N N . ARG A 1 87 ? 9.860 -7.653 3.215 1.00 95.88 87 ARG A N 1
ATOM 713 C CA . ARG A 1 87 ? 10.959 -6.865 3.788 1.00 95.88 87 ARG A CA 1
ATOM 714 C C . ARG A 1 87 ? 11.046 -7.013 5.308 1.00 95.88 87 ARG A C 1
ATOM 716 O O . ARG A 1 87 ? 12.143 -7.051 5.852 1.00 95.88 87 ARG A O 1
ATOM 723 N N . PHE A 1 88 ? 9.893 -7.090 5.972 1.00 96.38 88 PHE A N 1
ATOM 724 C CA . PHE A 1 88 ? 9.774 -7.263 7.418 1.00 96.38 88 PHE A CA 1
ATOM 725 C C . PHE A 1 88 ? 8.838 -8.429 7.712 1.00 96.38 88 PHE A C 1
ATOM 727 O O . PHE A 1 88 ? 7.757 -8.523 7.127 1.00 96.38 88 PHE A O 1
ATOM 734 N N . SER A 1 89 ? 9.241 -9.313 8.622 1.00 95.00 89 SER A N 1
ATOM 735 C CA . SER A 1 89 ? 8.464 -10.516 8.944 1.00 95.00 89 SER A CA 1
ATOM 736 C C . SER A 1 89 ? 7.198 -10.199 9.752 1.00 95.00 89 SER A C 1
ATOM 738 O O . SER A 1 89 ? 6.233 -10.965 9.757 1.00 95.00 89 SER A O 1
ATOM 740 N N . GLU A 1 90 ? 7.198 -9.034 10.398 1.00 94.56 90 GLU A N 1
ATOM 741 C CA . GLU A 1 90 ? 6.143 -8.502 11.250 1.00 94.56 90 GLU A CA 1
ATOM 742 C C . GLU A 1 90 ? 5.090 -7.718 10.454 1.00 94.56 90 GLU A C 1
ATOM 744 O O . GLU A 1 90 ? 3.969 -7.545 10.930 1.00 94.56 90 GLU A O 1
ATOM 749 N N . ILE A 1 91 ? 5.432 -7.252 9.245 1.00 95.81 91 ILE A N 1
ATOM 750 C CA . ILE A 1 91 ? 4.564 -6.425 8.398 1.00 95.81 91 ILE A CA 1
ATOM 751 C C . ILE A 1 91 ? 4.127 -7.252 7.193 1.00 95.81 91 ILE A C 1
ATOM 753 O O . ILE A 1 91 ? 4.778 -7.274 6.147 1.00 95.81 91 ILE A O 1
ATOM 757 N N . LEU A 1 92 ? 3.003 -7.946 7.358 1.00 97.06 92 LEU A N 1
ATOM 758 C CA . LEU A 1 92 ? 2.418 -8.811 6.339 1.00 97.06 92 LEU A CA 1
ATOM 759 C C . LEU A 1 92 ? 1.030 -8.305 5.942 1.00 97.06 92 LEU A C 1
ATOM 761 O O . LEU A 1 92 ? 0.293 -7.805 6.797 1.00 97.06 92 LEU A O 1
ATOM 765 N N . PRO A 1 93 ? 0.640 -8.453 4.669 1.00 96.94 93 PRO A N 1
ATOM 766 C CA . PRO A 1 93 ? -0.681 -8.055 4.233 1.00 96.94 93 PRO A CA 1
ATOM 767 C C . PRO A 1 93 ? -1.714 -9.081 4.714 1.00 96.94 93 PRO A C 1
ATOM 769 O O . PRO A 1 93 ? -1.473 -10.291 4.703 1.00 96.94 93 PRO A O 1
ATOM 772 N N . ASP A 1 94 ? -2.883 -8.600 5.130 1.00 95.81 94 ASP A N 1
ATOM 773 C CA . ASP A 1 94 ? -4.037 -9.474 5.330 1.00 95.81 94 ASP A CA 1
ATOM 774 C C . ASP A 1 94 ? -4.539 -9.945 3.962 1.00 95.81 94 ASP A C 1
ATOM 776 O O . ASP A 1 94 ? -4.850 -9.128 3.087 1.00 95.81 94 ASP A O 1
ATOM 780 N N . ARG A 1 95 ? -4.661 -11.267 3.809 1.00 93.75 95 ARG A N 1
ATOM 781 C CA . ARG A 1 95 ? -5.102 -11.938 2.585 1.00 93.75 95 ARG A CA 1
ATOM 782 C C . ARG A 1 95 ? -6.384 -11.351 1.999 1.00 93.75 95 ARG A C 1
ATOM 784 O O . ARG A 1 95 ? -6.544 -11.337 0.782 1.00 93.75 95 ARG A O 1
ATOM 791 N N . LYS A 1 96 ? -7.302 -10.864 2.838 1.00 94.12 96 LYS A N 1
ATOM 792 C CA . LYS A 1 96 ? -8.562 -10.255 2.393 1.00 94.12 96 LYS A CA 1
ATOM 793 C C . LYS A 1 96 ? -8.351 -9.007 1.528 1.00 94.12 96 LYS A C 1
ATOM 795 O O . LYS A 1 96 ? -9.195 -8.717 0.682 1.00 94.12 96 LYS A O 1
ATOM 800 N N . TYR A 1 97 ? -7.275 -8.261 1.766 1.00 95.69 97 TYR A N 1
ATOM 801 C CA . TYR A 1 97 ? -6.981 -7.003 1.077 1.00 95.69 97 TYR A CA 1
ATOM 802 C C . TYR A 1 97 ? -5.786 -7.114 0.125 1.00 95.69 97 TYR A C 1
ATOM 804 O O . TYR A 1 97 ? -5.504 -6.154 -0.585 1.00 95.69 97 TYR A O 1
ATOM 812 N N . SER A 1 98 ? -5.089 -8.252 0.086 1.00 95.38 98 SER A N 1
ATOM 813 C CA . SER A 1 98 ? -3.970 -8.472 -0.831 1.00 95.38 98 SER A CA 1
ATOM 814 C C . SER A 1 98 ? -4.416 -8.531 -2.297 1.00 95.38 98 SER A C 1
ATOM 816 O O . SER A 1 98 ? -5.396 -9.215 -2.608 1.00 95.38 98 SER A O 1
ATOM 818 N N . PRO A 1 99 ? -3.688 -7.876 -3.219 1.00 95.44 99 PRO A N 1
ATOM 819 C CA . PRO A 1 99 ? -3.870 -8.088 -4.646 1.00 95.44 99 PRO A CA 1
ATOM 820 C C . PRO A 1 99 ? -3.308 -9.450 -5.074 1.00 95.44 99 PRO A C 1
ATOM 822 O O . PRO A 1 99 ? -2.400 -9.995 -4.444 1.00 95.44 99 PRO A O 1
ATOM 825 N N . TYR A 1 100 ? -3.827 -9.967 -6.186 1.00 93.75 100 TYR A N 1
ATOM 826 C CA . TYR A 1 100 ? -3.256 -11.113 -6.890 1.00 93.75 100 TYR A CA 1
ATOM 827 C C . TYR A 1 100 ? -2.472 -10.619 -8.105 1.00 93.75 100 TYR A C 1
ATOM 829 O O . TYR A 1 100 ? -2.944 -9.728 -8.813 1.00 93.75 100 TYR A O 1
ATOM 837 N N . ILE A 1 101 ? -1.310 -11.224 -8.355 1.00 93.81 101 ILE A N 1
ATOM 838 C CA . ILE A 1 101 ? -0.511 -10.982 -9.563 1.00 93.81 101 ILE A CA 1
ATOM 839 C C . ILE A 1 101 ? -0.497 -12.222 -10.468 1.00 93.81 101 ILE A C 1
ATOM 841 O O . ILE A 1 101 ? -0.511 -13.356 -9.993 1.00 93.81 101 ILE A O 1
ATOM 845 N N . SER A 1 102 ? -0.479 -12.012 -11.782 1.00 86.56 102 SER A N 1
ATOM 846 C CA . SER A 1 102 ? -0.626 -13.026 -12.833 1.00 86.56 102 SER A CA 1
ATOM 847 C C . SER A 1 102 ? 0.710 -13.616 -13.320 1.00 86.56 102 SER A C 1
ATOM 849 O O . SER A 1 102 ? 0.789 -14.171 -14.418 1.00 86.56 102 SER A O 1
ATOM 851 N N . GLY A 1 103 ? 1.768 -13.485 -12.512 1.00 72.56 103 GLY A N 1
ATOM 852 C CA . GLY A 1 103 ? 3.148 -13.808 -12.875 1.00 72.56 103 GLY A CA 1
ATOM 853 C C . GLY A 1 103 ? 3.571 -15.261 -12.625 1.00 72.56 103 GLY A C 1
ATOM 854 O O . GLY A 1 103 ? 3.023 -15.972 -11.785 1.00 72.56 103 GLY A O 1
ATOM 855 N N . ASN A 1 104 ? 4.631 -15.683 -13.321 1.00 73.88 104 ASN A N 1
ATOM 856 C CA . ASN A 1 104 ? 5.228 -17.020 -13.168 1.00 73.88 104 ASN A CA 1
ATOM 857 C C . ASN A 1 104 ? 5.921 -17.225 -11.810 1.00 73.88 104 ASN A C 1
ATOM 859 O O . ASN A 1 104 ? 6.139 -18.360 -11.397 1.00 73.88 104 ASN A O 1
ATOM 863 N N . ASN A 1 105 ? 6.245 -16.140 -11.103 1.00 74.88 105 ASN A N 1
ATOM 864 C CA . ASN A 1 105 ? 6.894 -16.172 -9.792 1.00 74.88 105 ASN A CA 1
ATOM 865 C C . ASN A 1 105 ? 5.897 -16.377 -8.636 1.00 74.88 105 ASN A C 1
ATOM 867 O O . ASN A 1 105 ? 6.243 -16.163 -7.473 1.00 74.88 105 ASN A O 1
ATOM 871 N N . GLY A 1 106 ? 4.660 -16.777 -8.936 1.00 83.94 106 GLY A N 1
ATOM 872 C CA . GLY A 1 106 ? 3.576 -16.939 -7.971 1.00 83.94 106 GLY A CA 1
ATOM 873 C C . GLY A 1 106 ? 2.644 -15.729 -7.920 1.00 83.94 106 GLY A C 1
ATOM 874 O O . GLY A 1 106 ? 2.856 -14.726 -8.592 1.00 83.94 106 GLY A O 1
ATOM 875 N N . ILE A 1 107 ? 1.595 -15.838 -7.101 1.00 91.88 107 ILE A N 1
ATOM 876 C CA . ILE A 1 107 ? 0.484 -14.869 -7.067 1.00 91.88 107 ILE A CA 1
ATOM 877 C C . ILE A 1 107 ? 0.594 -13.849 -5.920 1.00 91.88 107 ILE A C 1
ATOM 879 O O . ILE A 1 107 ? -0.360 -13.120 -5.657 1.00 91.88 107 ILE A O 1
ATOM 883 N N . TYR A 1 108 ? 1.731 -13.825 -5.216 1.00 96.06 108 TYR A N 1
ATOM 884 C CA . TYR A 1 108 ? 1.952 -13.030 -4.006 1.00 96.06 108 TYR A CA 1
ATOM 885 C C . TYR A 1 108 ? 2.929 -11.874 -4.222 1.00 96.06 108 TYR A C 1
ATOM 887 O O . TYR A 1 108 ? 4.047 -12.078 -4.699 1.00 96.06 108 TYR A O 1
ATOM 895 N N . ILE A 1 109 ? 2.533 -10.705 -3.723 1.00 97.38 109 ILE A N 1
ATOM 896 C CA . ILE A 1 109 ? 3.390 -9.559 -3.421 1.00 97.38 109 ILE A CA 1
ATOM 897 C C . ILE A 1 109 ? 2.909 -8.926 -2.106 1.00 97.38 109 ILE A C 1
ATOM 899 O O . ILE A 1 109 ? 1.713 -8.947 -1.808 1.00 97.38 109 ILE A O 1
ATOM 903 N N . ASN A 1 110 ? 3.825 -8.371 -1.306 1.00 98.06 110 ASN A N 1
ATOM 904 C CA . ASN A 1 110 ? 3.471 -7.680 -0.065 1.00 98.06 110 ASN A CA 1
ATOM 905 C C . ASN A 1 110 ? 2.853 -6.304 -0.366 1.00 98.06 110 ASN A C 1
ATOM 907 O O . ASN A 1 110 ? 3.542 -5.282 -0.402 1.00 98.06 110 ASN A O 1
ATOM 911 N N . ALA A 1 111 ? 1.547 -6.319 -0.620 1.00 98.12 111 ALA A N 1
ATOM 912 C CA . ALA A 1 111 ? 0.731 -5.149 -0.891 1.00 98.12 111 ALA A CA 1
ATOM 913 C C . ALA A 1 111 ? -0.704 -5.348 -0.377 1.00 98.12 111 ALA A C 1
ATOM 915 O O . ALA A 1 111 ? -1.160 -6.480 -0.187 1.00 98.12 111 ALA A O 1
ATOM 916 N N . ILE A 1 112 ? -1.429 -4.245 -0.185 1.00 98.00 112 ILE A N 1
ATOM 917 C CA . ILE A 1 112 ? -2.860 -4.234 0.129 1.00 98.00 112 ILE A CA 1
ATOM 918 C C . ILE A 1 112 ? -3.600 -3.167 -0.674 1.00 98.00 112 ILE A C 1
ATOM 920 O O . ILE A 1 112 ? -3.070 -2.087 -0.943 1.00 98.00 112 ILE A O 1
ATOM 924 N N . PHE A 1 113 ? -4.861 -3.447 -0.981 1.00 98.06 113 PHE A N 1
ATOM 925 C CA . PHE A 1 113 ? -5.813 -2.438 -1.409 1.00 98.06 113 PHE A CA 1
ATOM 926 C C . PHE A 1 113 ? -6.227 -1.547 -0.241 1.00 98.06 113 PHE A C 1
ATOM 928 O O . PHE A 1 113 ? -6.546 -2.014 0.855 1.00 98.06 113 PHE A O 1
ATOM 935 N N . VAL A 1 114 ? -6.276 -0.249 -0.513 1.00 96.88 114 VAL A N 1
ATOM 936 C CA . VAL A 1 114 ? -6.693 0.795 0.413 1.00 96.88 114 VAL A CA 1
ATOM 937 C C . VAL A 1 114 ? -7.848 1.569 -0.213 1.00 96.88 114 VAL A C 1
ATOM 939 O O . VAL A 1 114 ? -7.869 1.873 -1.409 1.00 96.88 114 VAL A O 1
ATOM 942 N N . ASN A 1 115 ? -8.852 1.868 0.605 1.00 95.62 115 ASN A N 1
ATOM 943 C CA . ASN A 1 115 ? -9.977 2.688 0.181 1.00 95.62 115 ASN A CA 1
ATOM 944 C C . ASN A 1 115 ? -9.559 4.156 0.119 1.00 95.62 115 ASN A C 1
ATOM 946 O O . ASN A 1 115 ? -8.843 4.647 0.989 1.00 95.62 115 ASN A O 1
ATOM 950 N N . THR A 1 116 ? -10.079 4.870 -0.869 1.00 94.81 116 THR A N 1
ATOM 951 C CA . THR A 1 116 ? -10.038 6.334 -0.883 1.00 94.81 116 THR A CA 1
ATOM 952 C C . THR A 1 116 ? -11.245 6.899 -0.150 1.00 94.81 116 THR A C 1
ATOM 954 O O . THR A 1 116 ? -12.142 6.169 0.275 1.00 94.81 116 THR A O 1
ATOM 957 N N . TYR A 1 117 ? -11.301 8.227 -0.054 1.00 92.75 117 TYR A N 1
ATOM 958 C CA . TYR A 1 117 ? -12.483 8.926 0.435 1.00 92.75 117 TYR A CA 1
ATOM 959 C C . TYR A 1 117 ? -13.757 8.589 -0.366 1.00 92.75 117 TYR A C 1
ATOM 961 O O . TYR A 1 117 ? -14.832 8.487 0.221 1.00 92.75 117 TYR A O 1
ATOM 969 N N . ARG A 1 118 ? -13.653 8.417 -1.694 1.00 94.44 118 ARG A N 1
ATOM 970 C CA . ARG A 1 118 ? -14.821 8.235 -2.578 1.00 94.44 118 ARG A CA 1
ATOM 971 C C . ARG A 1 118 ? -15.083 6.784 -2.956 1.00 94.44 118 ARG A C 1
ATOM 973 O O . ARG A 1 118 ? -16.234 6.393 -3.119 1.00 94.44 118 ARG A O 1
ATOM 980 N N . GLU A 1 119 ? -14.030 5.993 -3.103 1.00 94.25 119 GLU A N 1
ATOM 981 C CA . GLU A 1 119 ? -14.099 4.693 -3.761 1.00 94.25 119 GLU A CA 1
ATOM 982 C C . GLU A 1 119 ? -13.290 3.630 -3.017 1.00 94.25 119 GLU A C 1
ATOM 984 O O . GLU A 1 119 ? -12.206 3.889 -2.482 1.00 94.25 119 GLU A O 1
ATOM 989 N N . LYS A 1 120 ? -13.819 2.404 -3.003 1.00 94.12 120 LYS A N 1
ATOM 990 C CA . LYS A 1 120 ? -13.155 1.255 -2.381 1.00 94.12 120 LYS A CA 1
ATOM 991 C C . LYS A 1 120 ? -12.040 0.711 -3.273 1.00 94.12 120 LYS A C 1
ATOM 993 O O . LYS A 1 120 ? -12.183 0.712 -4.491 1.00 94.12 120 LYS A O 1
ATOM 998 N N . ASN A 1 121 ? -10.984 0.193 -2.645 1.00 92.56 121 ASN A N 1
ATOM 999 C CA . ASN A 1 121 ? -9.868 -0.511 -3.287 1.00 92.56 121 ASN A CA 1
ATOM 1000 C C . ASN A 1 121 ? -9.187 0.252 -4.442 1.00 92.56 121 ASN A C 1
ATOM 1002 O O . ASN A 1 121 ? -8.729 -0.368 -5.394 1.00 92.56 121 ASN A O 1
ATOM 1006 N N . GLN A 1 122 ? -9.136 1.584 -4.381 1.00 94.25 122 GLN A N 1
ATOM 1007 C CA . GLN A 1 122 ? -8.534 2.397 -5.448 1.00 94.25 122 GLN A CA 1
ATOM 1008 C C . GLN A 1 122 ? -7.044 2.665 -5.247 1.00 94.25 122 GLN A C 1
ATOM 1010 O O . GLN A 1 122 ? -6.348 3.014 -6.194 1.00 94.25 122 GLN A O 1
ATOM 1015 N N . TRP A 1 123 ? -6.550 2.569 -4.014 1.00 96.81 123 TRP A N 1
ATOM 1016 C CA . TRP A 1 123 ? -5.135 2.764 -3.716 1.00 96.81 123 TRP A CA 1
ATOM 1017 C C . TRP A 1 123 ? -4.476 1.422 -3.434 1.00 96.81 123 TRP A C 1
ATOM 1019 O O . TRP A 1 123 ? -5.112 0.505 -2.915 1.00 96.81 123 TRP A O 1
ATOM 1029 N N . LEU A 1 124 ? -3.187 1.327 -3.747 1.00 97.69 124 LEU A N 1
ATOM 1030 C CA . LEU A 1 124 ? -2.339 0.200 -3.385 1.00 97.69 124 LEU A CA 1
ATOM 1031 C C . LEU A 1 124 ? -1.238 0.707 -2.461 1.00 97.69 124 LEU A C 1
ATOM 1033 O O . LEU A 1 124 ? -0.476 1.599 -2.826 1.00 97.69 124 LEU A O 1
ATOM 1037 N N . ALA A 1 125 ? -1.158 0.128 -1.269 1.00 97.75 125 ALA A N 1
ATOM 1038 C CA . ALA A 1 125 ? -0.025 0.313 -0.377 1.00 97.75 125 ALA A CA 1
ATOM 1039 C C . ALA A 1 125 ? 0.867 -0.925 -0.478 1.00 97.75 125 ALA A C 1
ATOM 1041 O O . ALA A 1 125 ? 0.384 -2.044 -0.325 1.00 97.75 125 ALA A O 1
ATOM 1042 N N . THR A 1 126 ? 2.156 -0.733 -0.748 1.00 97.50 126 THR A N 1
ATOM 1043 C CA . THR A 1 126 ? 3.142 -1.811 -0.908 1.00 97.50 126 THR A CA 1
ATOM 1044 C C . THR A 1 126 ? 4.456 -1.418 -0.251 1.00 97.50 126 THR A C 1
ATOM 1046 O O . THR A 1 126 ? 4.779 -0.234 -0.147 1.00 97.50 126 THR A O 1
ATOM 1049 N N . GLN A 1 127 ? 5.240 -2.411 0.167 1.00 95.94 127 GLN A N 1
ATOM 1050 C CA . GLN A 1 127 ? 6.645 -2.183 0.509 1.00 95.94 127 GLN A CA 1
ATOM 1051 C C . GLN A 1 127 ? 7.439 -1.726 -0.726 1.00 95.94 127 GLN A C 1
ATOM 1053 O O . GLN A 1 127 ? 7.043 -2.001 -1.864 1.00 95.94 127 GLN A O 1
ATOM 1058 N N . LEU A 1 128 ? 8.614 -1.120 -0.511 1.00 95.19 128 LEU A N 1
ATOM 1059 C CA . LEU A 1 128 ? 9.578 -0.950 -1.600 1.00 95.19 128 LEU A CA 1
ATOM 1060 C C . LEU A 1 128 ? 9.966 -2.330 -2.164 1.00 95.19 128 LEU A C 1
ATOM 1062 O O . LEU A 1 128 ? 10.245 -3.234 -1.360 1.00 95.19 128 LEU A O 1
ATOM 1066 N N . PRO A 1 129 ? 10.050 -2.495 -3.496 1.00 95.38 129 PRO A N 1
ATOM 1067 C CA . PRO A 1 129 ? 10.506 -3.731 -4.119 1.00 95.38 129 PRO A CA 1
ATOM 1068 C C . PRO A 1 129 ? 11.856 -4.198 -3.562 1.00 95.38 129 PRO A C 1
ATOM 1070 O O . PRO A 1 129 ? 12.745 -3.401 -3.253 1.00 95.38 129 PRO A O 1
ATOM 1073 N N . LEU A 1 130 ? 11.981 -5.509 -3.386 1.00 95.19 130 LEU A N 1
ATOM 1074 C CA . LEU A 1 130 ? 13.229 -6.200 -3.073 1.00 95.19 130 LEU A CA 1
ATOM 1075 C C . LEU A 1 130 ? 13.859 -6.657 -4.388 1.00 95.19 130 LEU A C 1
ATOM 1077 O O . LEU A 1 130 ? 13.153 -6.773 -5.386 1.00 95.19 130 LEU A O 1
ATOM 1081 N N . SER A 1 131 ? 15.150 -6.988 -4.397 1.00 93.94 131 SER A N 1
ATOM 1082 C CA . SER A 1 131 ? 15.825 -7.496 -5.605 1.00 93.94 131 SER A CA 1
ATOM 1083 C C . SER A 1 131 ? 15.099 -8.685 -6.245 1.00 93.94 131 SER A C 1
ATOM 1085 O O . SER A 1 131 ? 15.008 -8.768 -7.463 1.00 93.94 131 SER A O 1
ATOM 1087 N N . ASN A 1 132 ? 14.527 -9.577 -5.435 1.00 94.31 132 ASN A N 1
ATOM 1088 C CA . ASN A 1 132 ? 13.765 -10.744 -5.881 1.00 94.31 132 ASN A CA 1
ATOM 1089 C C . ASN A 1 132 ? 12.278 -10.463 -6.182 1.00 94.31 132 ASN A C 1
ATOM 1091 O O . ASN A 1 132 ? 11.583 -11.378 -6.613 1.00 94.31 132 ASN A O 1
ATOM 1095 N N . THR A 1 133 ? 11.777 -9.240 -5.965 1.00 95.56 133 THR A N 1
ATOM 1096 C CA . THR A 1 133 ? 10.364 -8.873 -6.194 1.00 95.56 133 THR A CA 1
ATOM 1097 C C . THR A 1 133 ? 10.169 -7.699 -7.158 1.00 95.56 133 THR A C 1
ATOM 1099 O O . THR A 1 133 ? 9.043 -7.238 -7.327 1.00 95.56 133 THR A O 1
ATOM 1102 N N . ILE A 1 134 ? 11.217 -7.230 -7.848 1.00 95.50 134 ILE A N 1
ATOM 1103 C CA . ILE A 1 134 ? 11.101 -6.164 -8.866 1.00 95.50 134 ILE A CA 1
ATOM 1104 C C . ILE A 1 134 ? 10.138 -6.568 -9.993 1.00 95.50 134 ILE A C 1
ATOM 1106 O O . ILE A 1 134 ? 9.261 -5.790 -10.368 1.00 95.50 134 ILE A O 1
ATOM 1110 N N . VAL A 1 135 ? 10.256 -7.796 -10.506 1.00 95.25 135 VAL A N 1
ATOM 1111 C CA . VAL A 1 135 ? 9.350 -8.310 -11.550 1.00 95.25 135 VAL A CA 1
ATOM 1112 C C . VAL A 1 135 ? 7.912 -8.401 -11.036 1.00 95.25 135 VAL A C 1
ATOM 1114 O O . VAL A 1 135 ? 6.986 -7.998 -11.737 1.00 95.25 135 VAL A O 1
ATOM 1117 N N . ASP A 1 136 ? 7.726 -8.870 -9.801 1.00 96.19 136 ASP A N 1
ATOM 1118 C CA . ASP A 1 136 ? 6.410 -8.982 -9.159 1.00 96.19 136 ASP A CA 1
ATOM 1119 C C . ASP A 1 136 ? 5.759 -7.599 -8.987 1.00 96.19 136 ASP A C 1
ATOM 1121 O O . ASP A 1 136 ? 4.555 -7.445 -9.187 1.00 96.19 136 ASP A O 1
ATOM 1125 N N . PHE A 1 137 ? 6.555 -6.573 -8.667 1.00 96.38 137 PHE A N 1
ATOM 1126 C CA . PHE A 1 137 ? 6.094 -5.190 -8.563 1.00 96.38 137 PHE A CA 1
ATOM 1127 C C . PHE A 1 137 ? 5.616 -4.639 -9.909 1.00 96.38 137 PHE A C 1
ATOM 1129 O O . PHE A 1 137 ? 4.534 -4.058 -9.986 1.00 96.38 137 PHE A O 1
ATOM 1136 N N . TRP A 1 138 ? 6.371 -4.849 -10.987 1.00 95.62 138 TRP A N 1
ATOM 1137 C CA . TRP A 1 138 ? 5.929 -4.411 -12.313 1.00 95.62 138 TRP A CA 1
ATOM 1138 C C . TRP A 1 138 ? 4.723 -5.203 -12.821 1.00 95.62 138 TRP A C 1
ATOM 1140 O O . TRP A 1 138 ? 3.850 -4.625 -13.469 1.00 95.62 138 TRP A O 1
ATOM 1150 N N . GLN A 1 139 ? 4.608 -6.480 -12.446 1.00 95.81 139 GLN A N 1
ATOM 1151 C CA . GLN A 1 139 ? 3.402 -7.263 -12.703 1.00 95.81 139 GLN A CA 1
ATOM 1152 C C . GLN A 1 139 ? 2.196 -6.709 -11.938 1.00 95.81 139 GLN A C 1
ATOM 1154 O O . GLN A 1 139 ? 1.123 -6.608 -12.520 1.00 95.81 139 GLN A O 1
ATOM 1159 N N . LEU A 1 140 ? 2.365 -6.285 -10.679 1.00 96.56 140 LEU A N 1
ATOM 1160 C CA . LEU A 1 140 ? 1.314 -5.603 -9.916 1.00 96.56 140 LEU A CA 1
ATOM 1161 C C . LEU A 1 140 ? 0.859 -4.315 -10.616 1.00 96.56 140 LEU A C 1
ATOM 1163 O O . LEU A 1 140 ? -0.341 -4.085 -10.749 1.00 96.56 140 LEU A O 1
ATOM 1167 N N . VAL A 1 141 ? 1.807 -3.491 -11.070 1.00 96.31 141 VAL A N 1
ATOM 1168 C CA . VAL A 1 141 ? 1.519 -2.239 -11.790 1.00 96.31 141 VAL A CA 1
ATOM 1169 C C . VAL A 1 141 ? 0.723 -2.507 -13.068 1.00 96.31 141 VAL A C 1
ATOM 1171 O O . VAL A 1 141 ? -0.243 -1.796 -13.337 1.00 96.31 141 VAL A O 1
ATOM 1174 N N . GLU A 1 142 ? 1.096 -3.531 -13.839 1.00 94.31 142 GLU A N 1
ATOM 1175 C CA . GLU A 1 142 ? 0.377 -3.911 -15.058 1.00 94.31 142 GLU A CA 1
ATOM 1176 C C . GLU A 1 142 ? -1.007 -4.507 -14.762 1.00 94.31 142 GLU A C 1
ATOM 1178 O O . GLU A 1 142 ? -1.998 -4.054 -15.334 1.00 94.31 142 GLU A O 1
ATOM 1183 N N . ASP A 1 143 ? -1.092 -5.491 -13.863 1.00 94.75 143 ASP A N 1
ATOM 1184 C CA . ASP A 1 143 ? -2.330 -6.222 -13.574 1.00 94.75 143 ASP A CA 1
ATOM 1185 C C . ASP A 1 143 ? -3.410 -5.328 -12.956 1.00 94.75 143 ASP A C 1
ATOM 1187 O O . ASP A 1 143 ? -4.598 -5.547 -13.189 1.00 94.75 143 ASP A O 1
ATOM 1191 N N . GLN A 1 144 ? -3.002 -4.330 -12.166 1.00 95.44 144 GLN A N 1
ATOM 1192 C CA . GLN A 1 144 ? -3.908 -3.393 -11.491 1.00 95.44 144 GLN A CA 1
ATOM 1193 C C . GLN A 1 144 ? -4.034 -2.049 -12.224 1.00 95.44 144 GLN A C 1
ATOM 1195 O O . GLN A 1 144 ? -4.613 -1.108 -11.686 1.00 95.44 144 GLN A O 1
ATOM 1200 N N . ASP A 1 145 ? -3.489 -1.951 -13.441 1.00 94.44 145 ASP A N 1
ATOM 1201 C CA . ASP A 1 145 ? -3.512 -0.763 -14.301 1.00 94.44 145 ASP A CA 1
ATOM 1202 C C . ASP A 1 145 ? -3.055 0.540 -13.607 1.00 94.44 145 ASP A C 1
ATOM 1204 O O . ASP A 1 145 ? -3.601 1.628 -13.823 1.00 94.44 145 ASP A O 1
ATOM 1208 N N . VAL A 1 146 ? -2.020 0.442 -12.768 1.00 96.44 146 VAL A N 1
ATOM 1209 C CA . VAL A 1 146 ? -1.498 1.568 -11.984 1.00 96.44 146 VAL A CA 1
ATOM 1210 C C . VAL A 1 146 ? -0.859 2.607 -12.908 1.00 96.44 146 VAL A C 1
ATOM 1212 O O . VAL A 1 146 ? 0.018 2.300 -13.714 1.00 96.44 146 VAL A O 1
ATOM 1215 N N . LYS A 1 147 ? -1.280 3.869 -12.766 1.00 95.31 147 LYS A N 1
ATOM 1216 C CA . LYS A 1 147 ? -0.780 4.998 -13.579 1.00 95.31 147 LYS A CA 1
ATOM 1217 C C . LYS A 1 147 ? 0.252 5.863 -12.872 1.00 95.31 147 LYS A C 1
ATOM 1219 O O . LYS A 1 147 ? 1.049 6.521 -13.531 1.00 95.31 147 LYS A O 1
ATOM 1224 N N . VAL A 1 148 ? 0.203 5.892 -11.545 1.00 96.69 148 VAL A N 1
ATOM 1225 C CA . VAL A 1 148 ? 1.051 6.741 -10.710 1.00 96.69 148 VAL A CA 1
ATOM 1226 C C . VAL A 1 148 ? 1.609 5.892 -9.583 1.00 96.69 148 VAL A C 1
ATOM 1228 O O . VAL A 1 148 ? 0.858 5.236 -8.865 1.00 96.69 148 VAL A O 1
ATOM 1231 N N . VAL A 1 149 ? 2.929 5.925 -9.430 1.00 96.56 149 VAL A N 1
ATOM 1232 C CA . VAL A 1 149 ? 3.640 5.302 -8.316 1.00 96.56 149 VAL A CA 1
ATOM 1233 C C . VAL A 1 149 ? 4.162 6.422 -7.429 1.00 96.56 149 VAL A C 1
ATOM 1235 O O . VAL A 1 149 ? 4.896 7.289 -7.896 1.00 96.56 149 VAL A O 1
ATOM 1238 N N . LEU A 1 150 ? 3.775 6.401 -6.154 1.00 95.75 150 LEU A N 1
ATOM 1239 C CA . LEU A 1 150 ? 4.301 7.312 -5.145 1.00 95.75 150 LEU A CA 1
ATOM 1240 C C . LEU A 1 150 ? 5.363 6.587 -4.328 1.00 95.75 150 LEU A C 1
ATOM 1242 O O . LEU A 1 150 ? 5.103 5.541 -3.734 1.00 95.75 150 LEU A O 1
ATOM 1246 N N . GLN A 1 151 ? 6.556 7.162 -4.293 1.00 93.62 151 GLN A N 1
ATOM 1247 C CA . GLN A 1 151 ? 7.672 6.674 -3.502 1.00 93.62 151 GLN A CA 1
ATOM 1248 C C . GLN A 1 151 ? 7.910 7.634 -2.339 1.00 93.62 151 GLN A C 1
ATOM 1250 O O . GLN A 1 151 ? 8.079 8.831 -2.549 1.00 93.62 151 GLN A O 1
ATOM 1255 N N . LEU A 1 152 ? 7.936 7.095 -1.121 1.00 93.00 152 LEU A N 1
ATOM 1256 C CA . LEU A 1 152 ? 8.091 7.882 0.108 1.00 93.00 152 LEU A CA 1
ATOM 1257 C C . LEU A 1 152 ? 9.466 7.724 0.771 1.00 93.00 152 LEU A C 1
ATOM 1259 O O . LEU A 1 152 ? 9.744 8.409 1.748 1.00 93.00 152 LEU A O 1
ATOM 1263 N N . ASP A 1 153 ? 10.312 6.825 0.268 1.00 87.06 153 ASP A N 1
ATOM 1264 C CA . ASP A 1 153 ? 11.623 6.525 0.848 1.00 87.06 153 ASP A CA 1
ATOM 1265 C C . ASP A 1 153 ? 12.652 6.246 -0.255 1.00 87.06 153 ASP A C 1
ATOM 1267 O O . ASP A 1 153 ? 12.292 5.815 -1.353 1.00 87.06 153 ASP A O 1
ATOM 1271 N N . ALA A 1 154 ? 13.926 6.514 0.012 1.00 78.25 154 ALA A N 1
ATOM 1272 C CA . ALA A 1 154 ? 15.007 6.389 -0.955 1.00 78.25 154 ALA A CA 1
ATOM 1273 C C . ALA A 1 154 ? 15.328 4.918 -1.272 1.00 78.25 154 ALA A C 1
ATOM 1275 O O . ALA A 1 154 ? 15.277 4.031 -0.419 1.00 78.25 154 ALA A O 1
ATOM 1276 N N . TYR A 1 155 ? 15.709 4.643 -2.520 1.00 67.75 155 TYR A N 1
ATOM 1277 C CA . TYR A 1 155 ? 16.094 3.291 -2.918 1.00 67.75 155 TYR A CA 1
ATOM 1278 C C . TYR A 1 155 ? 17.477 2.902 -2.424 1.00 67.75 155 TYR A C 1
ATOM 1280 O O . TYR A 1 155 ? 18.449 3.623 -2.633 1.00 67.75 155 TYR A O 1
ATOM 1288 N N . GLN A 1 156 ? 17.580 1.671 -1.925 1.00 69.06 156 GLN A N 1
ATOM 1289 C CA . GLN A 1 156 ? 18.850 0.943 -1.872 1.00 69.06 156 GLN A CA 1
ATOM 1290 C C . GLN A 1 156 ? 19.122 0.191 -3.188 1.00 69.06 156 GLN A C 1
ATOM 1292 O O . GLN A 1 156 ? 20.273 0.032 -3.586 1.00 69.06 156 GLN A O 1
ATOM 1297 N N . ILE A 1 157 ? 18.065 -0.248 -3.886 1.00 82.75 157 ILE A N 1
ATOM 1298 C CA . ILE A 1 157 ? 18.132 -1.052 -5.115 1.00 82.75 157 ILE A CA 1
ATOM 1299 C C . ILE A 1 157 ? 17.219 -0.406 -6.167 1.00 82.75 157 ILE A C 1
ATOM 1301 O O . ILE A 1 157 ? 16.045 -0.179 -5.868 1.00 82.75 157 ILE A O 1
ATOM 1305 N N . PRO A 1 158 ? 17.725 -0.080 -7.371 1.00 88.31 158 PRO A N 1
ATO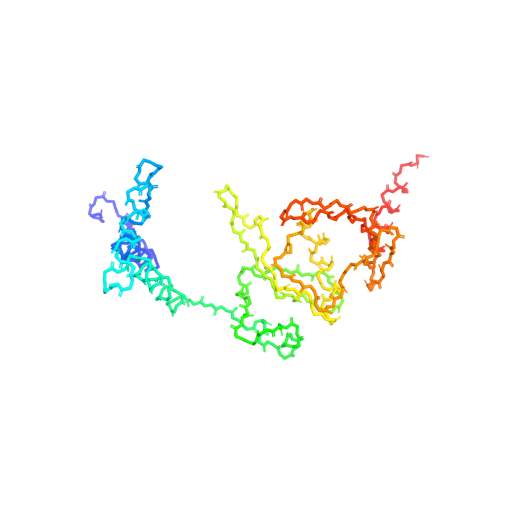M 1306 C CA . PRO A 1 158 ? 16.906 0.528 -8.411 1.00 88.31 158 PRO A CA 1
ATOM 1307 C C . PRO A 1 158 ? 15.896 -0.487 -8.958 1.00 88.31 158 PRO A C 1
ATOM 1309 O O . PRO A 1 158 ? 16.275 -1.595 -9.320 1.00 88.31 158 PRO A O 1
ATOM 1312 N N . PHE A 1 159 ? 14.623 -0.095 -9.048 1.00 93.50 159 PHE A N 1
ATOM 1313 C CA . PHE A 1 159 ? 13.594 -0.854 -9.773 1.00 93.50 159 PHE A CA 1
ATOM 1314 C C . PHE A 1 159 ? 13.115 -0.148 -11.053 1.00 93.50 159 PHE A C 1
ATOM 1316 O O . PHE A 1 159 ? 12.239 -0.654 -11.752 1.00 93.50 159 PHE A O 1
ATOM 1323 N N . TYR A 1 160 ? 13.725 0.989 -11.394 1.00 94.38 160 TYR A N 1
ATOM 1324 C CA . TYR A 1 160 ? 13.607 1.707 -12.665 1.00 94.38 160 TYR A CA 1
ATOM 1325 C C . TYR A 1 160 ? 14.970 2.352 -13.024 1.00 94.38 160 TYR A C 1
ATOM 1327 O O . TYR A 1 160 ? 15.839 2.445 -12.148 1.00 94.38 160 TYR A O 1
ATOM 1335 N N . PRO A 1 161 ? 15.185 2.800 -14.279 1.00 94.69 161 PRO A N 1
ATOM 1336 C CA . PRO A 1 161 ? 16.459 3.376 -14.732 1.00 94.69 161 PRO A CA 1
ATOM 1337 C C . PRO A 1 161 ? 16.891 4.647 -13.979 1.00 94.69 161 PRO A C 1
ATOM 1339 O O . PRO A 1 161 ? 16.068 5.483 -13.589 1.00 94.69 161 PRO A O 1
ATOM 1342 N N . ARG A 1 162 ? 18.203 4.826 -13.780 1.00 91.38 162 ARG A N 1
ATOM 1343 C CA . ARG A 1 162 ? 18.740 5.905 -12.932 1.00 91.38 162 ARG A CA 1
ATOM 1344 C C . ARG A 1 162 ? 18.848 7.245 -13.643 1.00 91.38 162 ARG A C 1
ATOM 1346 O O . ARG A 1 162 ? 18.704 8.261 -12.959 1.00 91.38 162 ARG A O 1
ATOM 1353 N N . ALA A 1 163 ? 19.069 7.252 -14.950 1.00 92.81 163 ALA A N 1
ATOM 1354 C CA . ALA A 1 163 ? 19.111 8.469 -15.747 1.00 92.81 163 ALA A CA 1
ATOM 1355 C C . ALA A 1 163 ? 17.996 8.501 -16.799 1.00 92.81 163 ALA A C 1
ATOM 1357 O O . ALA A 1 163 ? 17.354 7.489 -17.085 1.00 92.81 163 ALA A O 1
ATOM 1358 N N . ASP A 1 164 ? 17.743 9.695 -17.325 1.00 95.56 164 ASP A N 1
ATOM 1359 C CA . ASP A 1 164 ? 16.836 9.885 -18.454 1.00 95.56 164 ASP A CA 1
ATOM 1360 C C . ASP A 1 164 ? 17.413 9.220 -19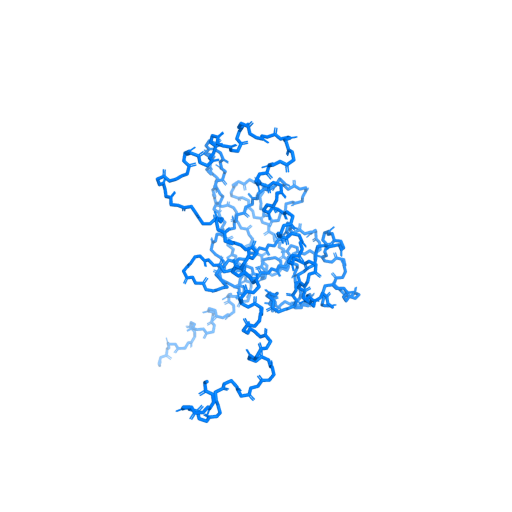.712 1.00 95.56 164 ASP A C 1
ATOM 1362 O O . ASP A 1 164 ? 18.628 9.065 -19.839 1.00 95.56 164 ASP A O 1
ATOM 1366 N N . ASP A 1 165 ? 16.525 8.771 -20.598 1.00 94.06 165 ASP A N 1
ATOM 1367 C CA . ASP A 1 165 ? 16.821 8.011 -21.819 1.00 94.06 165 ASP A CA 1
ATOM 1368 C C . ASP A 1 165 ? 17.513 6.649 -21.589 1.00 94.06 165 ASP A C 1
ATOM 1370 O O . ASP A 1 165 ? 17.932 5.970 -22.531 1.00 94.06 165 ASP A O 1
ATOM 1374 N N . GLU A 1 166 ? 17.596 6.195 -20.335 1.00 95.69 166 GLU A N 1
ATOM 1375 C CA . GLU A 1 166 ? 18.024 4.842 -19.998 1.00 95.69 166 GLU A CA 1
ATOM 1376 C C . GLU A 1 166 ? 16.840 3.878 -19.927 1.00 95.69 166 GLU A C 1
ATOM 1378 O O . GLU A 1 166 ? 15.718 4.217 -19.532 1.00 95.69 166 GLU A O 1
ATOM 1383 N N . GLN A 1 167 ? 17.125 2.617 -20.248 1.00 95.00 167 GLN A N 1
ATOM 1384 C CA . GLN A 1 167 ? 16.189 1.513 -20.104 1.00 95.00 167 GLN A CA 1
ATOM 1385 C C . GLN A 1 167 ? 16.752 0.417 -19.205 1.00 95.00 167 GLN A C 1
ATOM 1387 O O . GLN A 1 167 ? 17.951 0.151 -19.177 1.00 95.00 167 GLN A O 1
ATOM 1392 N N . MET A 1 168 ? 15.852 -0.265 -18.511 1.00 94.69 168 MET A N 1
ATOM 1393 C CA . MET A 1 168 ? 16.142 -1.411 -17.665 1.00 94.69 168 MET A CA 1
ATOM 1394 C C . MET A 1 168 ? 15.164 -2.525 -18.021 1.00 94.69 168 MET A C 1
ATOM 1396 O O . MET A 1 168 ? 13.989 -2.262 -18.284 1.00 94.69 168 MET A O 1
ATOM 1400 N N . THR A 1 169 ? 15.648 -3.764 -18.077 1.00 95.00 169 THR A N 1
ATOM 1401 C CA . THR A 1 169 ? 14.812 -4.928 -18.391 1.00 95.00 169 THR A CA 1
ATOM 1402 C C . THR A 1 169 ? 14.774 -5.867 -17.202 1.00 95.00 169 THR A C 1
ATOM 1404 O O . THR A 1 169 ? 15.815 -6.345 -16.765 1.00 95.00 169 THR A O 1
ATOM 1407 N N . GLU A 1 170 ? 13.568 -6.148 -16.722 1.00 92.25 170 GLU A N 1
ATOM 1408 C CA . GLU A 1 170 ? 13.295 -6.996 -15.566 1.00 92.25 170 GLU A CA 1
ATOM 1409 C C . GLU A 1 170 ? 12.243 -8.029 -15.963 1.00 92.25 170 GLU A C 1
ATOM 1411 O O . GLU A 1 170 ? 11.054 -7.731 -16.106 1.00 92.25 170 GLU A O 1
ATOM 1416 N N . GLY A 1 171 ? 12.691 -9.262 -16.209 1.00 91.19 171 GLY A N 1
ATOM 1417 C CA . GLY A 1 171 ? 11.827 -10.328 -16.713 1.00 91.19 171 GLY A CA 1
ATOM 1418 C C . GLY A 1 171 ? 11.132 -9.939 -18.034 1.00 91.19 171 GLY A C 1
ATOM 1419 O O . GLY A 1 171 ? 11.816 -9.691 -19.031 1.00 91.19 171 GLY A O 1
ATOM 1420 N N . PRO A 1 172 ? 9.784 -9.922 -18.099 1.00 92.44 172 PRO A N 1
ATOM 1421 C CA . PRO A 1 172 ? 9.044 -9.566 -19.310 1.00 92.44 172 PRO A CA 1
ATOM 1422 C C . PRO A 1 172 ? 8.874 -8.052 -19.516 1.00 92.44 172 PRO A C 1
ATOM 1424 O O . PRO A 1 172 ? 8.280 -7.667 -20.529 1.00 92.44 172 PRO A O 1
ATOM 1427 N N . PHE A 1 173 ? 9.349 -7.220 -18.583 1.00 94.69 173 PHE A N 1
ATOM 1428 C CA . PHE A 1 173 ? 9.155 -5.774 -18.588 1.00 94.69 173 PHE A CA 1
ATOM 1429 C C . PHE A 1 173 ? 10.413 -5.037 -19.039 1.00 94.69 173 PHE A C 1
ATOM 1431 O O . PHE A 1 173 ? 11.506 -5.287 -18.536 1.00 94.69 173 PHE A O 1
ATOM 1438 N N . THR A 1 174 ? 10.239 -4.077 -19.941 1.00 96.50 174 THR A N 1
ATOM 1439 C CA . THR A 1 174 ? 11.249 -3.071 -20.277 1.00 96.50 174 THR A CA 1
ATOM 1440 C C . THR A 1 174 ? 10.738 -1.715 -19.814 1.00 96.50 174 THR A C 1
ATOM 1442 O O . THR A 1 174 ? 9.704 -1.237 -20.287 1.00 96.50 174 THR A O 1
ATOM 1445 N N . ILE A 1 175 ? 11.458 -1.115 -18.871 1.00 96.50 175 ILE A N 1
ATOM 1446 C CA . ILE A 1 175 ? 11.143 0.171 -18.258 1.00 96.50 175 ILE A CA 1
ATOM 1447 C C . ILE A 1 175 ? 12.108 1.198 -18.828 1.00 96.50 175 ILE A C 1
ATOM 1449 O O . ILE A 1 175 ? 13.316 1.064 -18.661 1.00 96.50 175 ILE A O 1
ATOM 1453 N N . HIS A 1 176 ? 11.573 2.214 -19.489 1.00 97.00 176 HIS A N 1
ATOM 1454 C CA . HIS A 1 176 ? 12.325 3.318 -20.065 1.00 97.00 176 HIS A CA 1
ATOM 1455 C C . HIS A 1 176 ? 12.009 4.601 -19.301 1.00 97.00 176 HIS A C 1
ATOM 1457 O O . HIS A 1 176 ? 10.836 4.945 -19.121 1.00 97.00 176 HIS A O 1
ATOM 1463 N N . ARG A 1 177 ? 13.040 5.303 -18.835 1.00 96.62 177 ARG A N 1
ATOM 1464 C CA . ARG A 1 177 ? 12.873 6.588 -18.160 1.00 96.62 177 ARG A CA 1
ATOM 1465 C C . ARG A 1 177 ? 12.910 7.700 -19.193 1.00 96.62 177 ARG A C 1
ATOM 1467 O O . ARG A 1 177 ? 13.933 7.946 -19.807 1.00 96.62 177 ARG A O 1
ATOM 1474 N N . ILE A 1 178 ? 11.772 8.357 -19.380 1.00 96.94 178 ILE A N 1
ATOM 1475 C CA . ILE A 1 178 ? 11.601 9.362 -20.430 1.00 96.94 178 ILE A CA 1
ATOM 1476 C C . ILE A 1 178 ? 12.160 10.709 -19.984 1.00 96.94 178 ILE A C 1
ATOM 1478 O O . ILE A 1 178 ? 12.820 11.396 -20.749 1.00 96.94 178 ILE A O 1
ATOM 1482 N N . LYS A 1 179 ? 11.807 11.134 -18.770 1.00 95.75 179 LYS A N 1
ATOM 1483 C CA . LYS A 1 179 ? 12.183 12.451 -18.260 1.00 95.75 179 LYS A CA 1
ATOM 1484 C C . LYS A 1 179 ? 12.092 12.520 -16.749 1.00 95.75 179 LYS A C 1
ATOM 1486 O O . LYS A 1 179 ? 11.246 11.855 -16.139 1.00 95.75 179 LYS A O 1
ATOM 1491 N N . THR A 1 180 ? 12.881 13.429 -16.198 1.00 96.50 180 THR A N 1
ATOM 1492 C CA . THR A 1 180 ? 12.856 13.805 -14.789 1.00 96.50 180 THR A CA 1
ATOM 1493 C C . THR A 1 180 ? 12.610 15.287 -14.623 1.00 96.50 180 THR A C 1
ATOM 1495 O O . THR A 1 180 ? 13.253 16.115 -15.259 1.00 96.50 180 THR A O 1
ATOM 1498 N N . GLU A 1 181 ? 11.710 15.624 -13.714 1.00 96.56 181 GLU A N 1
ATOM 1499 C CA . GLU A 1 181 ? 11.434 16.992 -13.310 1.00 96.56 181 GLU A CA 1
ATOM 1500 C C . GLU A 1 181 ? 11.575 17.086 -11.792 1.00 96.56 181 GLU A C 1
ATOM 1502 O O . GLU A 1 181 ? 10.873 16.406 -11.046 1.00 96.56 181 GLU A O 1
ATOM 1507 N N . ASN A 1 182 ? 12.517 17.906 -11.331 1.00 95.31 182 ASN A N 1
ATOM 1508 C CA . ASN A 1 182 ? 12.745 18.128 -9.908 1.00 95.31 182 ASN A CA 1
ATOM 1509 C C . ASN A 1 182 ? 11.965 19.361 -9.455 1.00 95.31 182 ASN A C 1
ATOM 1511 O O . ASN A 1 182 ? 12.212 20.464 -9.941 1.00 95.31 182 ASN A O 1
ATOM 1515 N N . LEU A 1 183 ? 11.041 19.159 -8.523 1.00 94.56 183 LEU A N 1
ATOM 1516 C CA . LEU A 1 183 ? 10.318 20.209 -7.813 1.00 94.56 183 LEU A CA 1
ATOM 1517 C C . LEU A 1 183 ? 10.910 20.372 -6.406 1.00 94.56 183 LEU A C 1
ATOM 1519 O O . LEU A 1 183 ? 11.752 19.586 -5.978 1.00 94.56 183 LEU A O 1
ATOM 1523 N N . GLU A 1 184 ? 10.450 21.384 -5.670 1.00 94.62 184 GLU A N 1
ATOM 1524 C CA . GLU A 1 184 ? 10.987 21.747 -4.348 1.00 94.62 184 GLU A CA 1
ATOM 1525 C C . GLU A 1 184 ? 10.974 20.585 -3.337 1.00 94.62 184 GLU A C 1
ATOM 1527 O O . GLU A 1 184 ? 11.932 20.405 -2.590 1.00 94.62 184 GLU A O 1
ATOM 1532 N N . PHE A 1 185 ? 9.917 19.767 -3.349 1.00 92.38 185 PHE A N 1
ATOM 1533 C CA . PHE A 1 185 ? 9.722 18.677 -2.381 1.00 92.38 185 PHE A CA 1
ATOM 1534 C C . PHE A 1 185 ? 9.548 17.295 -3.018 1.00 92.38 185 PHE A C 1
ATOM 1536 O O . PHE A 1 185 ? 9.438 16.300 -2.304 1.00 92.38 185 PHE A O 1
ATOM 1543 N N . VAL A 1 186 ? 9.463 17.220 -4.348 1.00 94.12 186 VAL A N 1
ATOM 1544 C CA . VAL A 1 186 ? 9.119 15.996 -5.082 1.00 94.12 186 VAL A CA 1
ATOM 1545 C C . VAL A 1 186 ? 9.888 15.954 -6.392 1.00 94.12 186 VAL A C 1
ATOM 1547 O O . VAL A 1 186 ? 10.009 16.961 -7.083 1.00 94.12 186 VAL A O 1
ATOM 1550 N N . THR A 1 187 ? 10.334 14.766 -6.782 1.00 94.38 187 THR A N 1
ATOM 1551 C CA . THR A 1 187 ? 10.837 14.509 -8.129 1.00 94.38 187 THR A CA 1
ATOM 1552 C C . THR A 1 187 ? 9.798 13.722 -8.918 1.00 94.38 187 THR A C 1
ATOM 1554 O O . THR A 1 187 ? 9.428 12.610 -8.543 1.00 94.38 187 THR A O 1
ATOM 1557 N N . ASN A 1 188 ? 9.353 14.283 -10.038 1.00 96.12 188 ASN A N 1
ATOM 1558 C CA . ASN A 1 188 ? 8.482 13.614 -10.991 1.00 96.12 188 ASN A CA 1
ATOM 1559 C C . ASN A 1 188 ? 9.336 12.846 -12.001 1.00 96.12 188 ASN A C 1
ATOM 1561 O O . ASN A 1 188 ? 10.200 13.421 -12.663 1.00 96.12 188 ASN A O 1
ATOM 1565 N N . ILE A 1 189 ? 9.066 11.552 -12.152 1.00 95.81 189 ILE A N 1
ATOM 1566 C CA . ILE A 1 189 ? 9.745 10.686 -13.118 1.00 95.81 189 ILE A CA 1
ATOM 1567 C C . ILE A 1 189 ? 8.691 10.111 -14.057 1.00 95.81 189 ILE A C 1
ATOM 1569 O O . ILE A 1 189 ? 7.760 9.435 -13.622 1.00 95.81 189 ILE A O 1
ATOM 1573 N N . ALA A 1 190 ? 8.837 10.372 -15.355 1.00 97.19 190 ALA A N 1
ATOM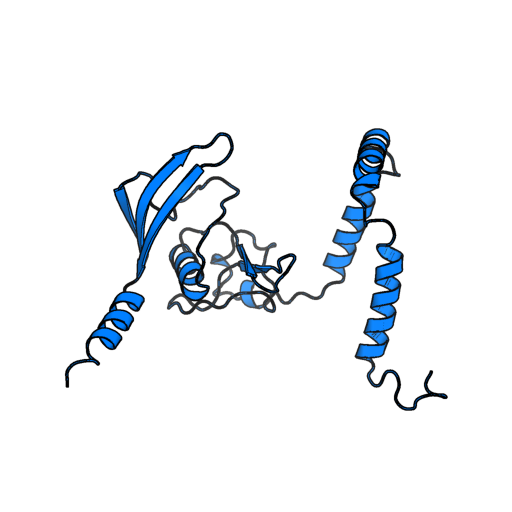 1574 C CA . ALA A 1 190 ? 7.979 9.777 -16.370 1.00 97.19 190 ALA A CA 1
ATOM 1575 C C . ALA A 1 190 ? 8.599 8.472 -16.875 1.00 97.19 190 ALA A C 1
ATOM 1577 O O . ALA A 1 190 ? 9.713 8.468 -17.404 1.00 97.19 190 ALA A O 1
ATOM 1578 N N . LEU A 1 191 ? 7.859 7.373 -16.742 1.00 96.81 191 LEU A N 1
ATOM 1579 C CA . LEU A 1 191 ? 8.287 6.045 -17.171 1.00 96.81 191 LEU A CA 1
ATOM 1580 C C . LEU A 1 191 ? 7.408 5.543 -18.320 1.00 96.81 191 LEU A C 1
ATOM 1582 O O . LEU A 1 191 ? 6.184 5.652 -18.276 1.00 96.81 191 LEU A O 1
ATOM 1586 N N . GLN A 1 192 ? 8.034 4.947 -19.331 1.00 95.88 192 GLN A N 1
ATOM 1587 C CA . GLN A 1 192 ? 7.365 4.130 -20.337 1.00 95.88 192 GLN A CA 1
ATOM 1588 C C . GLN A 1 192 ? 7.645 2.661 -20.040 1.00 95.88 192 GLN A C 1
ATOM 1590 O O . GLN A 1 192 ? 8.797 2.245 -19.959 1.00 95.88 192 GLN A O 1
ATOM 1595 N N . ILE A 1 193 ? 6.585 1.866 -19.920 1.00 94.69 193 ILE A N 1
ATOM 1596 C CA . ILE A 1 193 ? 6.683 0.437 -19.619 1.00 94.69 193 ILE A CA 1
ATOM 1597 C C . ILE A 1 193 ? 6.184 -0.341 -20.832 1.00 94.69 193 ILE A C 1
ATOM 1599 O O . ILE A 1 193 ? 5.070 -0.116 -21.311 1.00 94.69 193 ILE A O 1
ATOM 1603 N N . LYS A 1 194 ? 7.006 -1.266 -21.325 1.00 93.19 194 LYS A N 1
ATOM 1604 C CA . LYS A 1 194 ? 6.630 -2.243 -22.351 1.00 93.19 194 LYS A CA 1
ATOM 1605 C C . LYS A 1 194 ? 6.653 -3.634 -21.733 1.00 93.19 194 LYS A C 1
ATOM 1607 O O . LYS A 1 194 ? 7.620 -3.982 -21.061 1.00 93.19 194 LYS A O 1
ATOM 1612 N N . SER A 1 195 ? 5.612 -4.428 -21.973 1.00 88.06 195 SER A N 1
ATOM 1613 C CA . SER A 1 195 ? 5.580 -5.840 -21.591 1.00 88.06 195 SER A CA 1
ATOM 1614 C C . SER A 1 195 ? 5.409 -6.717 -22.827 1.00 88.06 195 SER A C 1
ATOM 1616 O O . SER A 1 195 ? 4.608 -6.422 -23.721 1.00 88.06 195 SER A O 1
ATOM 1618 N N . LYS A 1 196 ? 6.132 -7.840 -22.875 1.00 75.31 196 LYS A N 1
ATOM 1619 C CA . LYS A 1 196 ? 6.021 -8.803 -23.988 1.00 75.31 196 LYS A CA 1
ATOM 1620 C C . LYS A 1 196 ? 4.614 -9.412 -24.110 1.00 75.31 196 LYS A C 1
ATOM 1622 O O . LYS A 1 196 ? 4.191 -9.784 -25.201 1.00 75.31 196 LYS A O 1
ATOM 1627 N N . LYS A 1 197 ? 3.862 -9.481 -23.004 1.00 65.25 197 LYS A N 1
ATOM 1628 C CA . LYS A 1 197 ? 2.479 -9.991 -22.957 1.00 65.25 197 LYS A CA 1
ATOM 1629 C C . LYS A 1 197 ? 1.502 -9.039 -23.660 1.00 65.25 197 LYS A C 1
ATOM 1631 O O . LYS A 1 197 ? 0.636 -9.487 -24.410 1.00 65.25 197 LYS A O 1
ATOM 1636 N N . ARG A 1 198 ? 1.680 -7.724 -23.487 1.00 57.78 198 ARG A N 1
ATOM 1637 C CA . ARG A 1 198 ? 0.852 -6.692 -24.131 1.00 57.78 198 ARG A CA 1
ATOM 1638 C C . ARG A 1 198 ? 1.123 -6.578 -25.633 1.00 57.78 198 ARG A C 1
ATOM 1640 O O . ARG A 1 198 ? 0.198 -6.310 -26.394 1.00 57.78 198 ARG A O 1
ATOM 1647 N N . GLU A 1 199 ? 2.350 -6.857 -26.076 1.00 56.88 199 GLU A N 1
ATOM 1648 C CA . GLU A 1 199 ? 2.685 -6.922 -27.507 1.00 56.88 199 GLU A CA 1
ATOM 1649 C C . GLU A 1 199 ? 1.972 -8.072 -28.232 1.00 56.88 199 GLU A C 1
ATOM 1651 O O . GLU A 1 199 ? 1.498 -7.881 -29.350 1.00 56.88 199 GLU A O 1
ATOM 1656 N N . LEU A 1 200 ? 1.840 -9.240 -27.596 1.00 54.03 200 LEU A N 1
ATOM 1657 C CA . LEU A 1 200 ? 1.104 -10.377 -28.160 1.00 54.03 200 LEU A CA 1
ATOM 1658 C C . LEU A 1 200 ? -0.402 -10.096 -28.233 1.00 54.03 200 LEU A C 1
ATOM 1660 O O . LEU A 1 200 ? -1.008 -10.311 -29.280 1.00 54.03 200 LEU A O 1
ATOM 1664 N N . ASN A 1 201 ? -0.994 -9.533 -27.175 1.00 51.94 201 ASN A N 1
ATOM 1665 C CA . ASN A 1 201 ? -2.412 -9.164 -27.193 1.00 51.94 201 ASN A CA 1
ATOM 1666 C C . ASN A 1 201 ? -2.721 -8.082 -28.240 1.00 51.94 201 ASN A C 1
ATOM 1668 O O . ASN A 1 201 ? -3.725 -8.188 -28.938 1.00 51.94 201 ASN A O 1
ATOM 1672 N N . ASN A 1 202 ? -1.851 -7.082 -28.414 1.00 51.44 202 ASN A N 1
ATOM 1673 C CA . ASN A 1 202 ? -2.047 -6.051 -29.438 1.00 51.44 202 ASN A CA 1
ATOM 1674 C C . ASN A 1 202 ? -1.881 -6.587 -30.873 1.00 51.44 202 ASN A C 1
ATOM 1676 O O . ASN A 1 202 ? -2.556 -6.094 -31.774 1.00 51.44 202 ASN A O 1
ATOM 1680 N N . ARG A 1 203 ? -1.033 -7.603 -31.101 1.00 48.22 203 ARG A N 1
ATOM 1681 C CA . ARG A 1 203 ? -0.926 -8.272 -32.414 1.00 48.22 203 ARG A CA 1
ATOM 1682 C C . ARG A 1 203 ? -2.172 -9.093 -32.742 1.00 48.22 203 ARG A C 1
ATOM 1684 O O . ARG A 1 203 ? -2.672 -8.989 -33.854 1.00 48.22 203 ARG A O 1
ATOM 1691 N N . CYS A 1 204 ? -2.730 -9.816 -31.771 1.00 44.66 204 CYS A N 1
ATOM 1692 C CA . CYS A 1 204 ? -3.948 -10.604 -31.982 1.00 44.66 204 CYS A CA 1
ATOM 1693 C C . CYS A 1 204 ? -5.191 -9.743 -32.279 1.00 44.66 204 CYS A C 1
ATOM 1695 O O . CYS A 1 204 ? -6.087 -10.198 -32.982 1.00 44.66 204 CYS A O 1
ATOM 1697 N N . VAL A 1 205 ? -5.258 -8.501 -31.782 1.00 51.56 205 VAL A N 1
ATOM 1698 C CA . VAL A 1 205 ? -6.351 -7.570 -32.134 1.00 51.56 205 VAL A CA 1
ATOM 1699 C C . VAL A 1 205 ? -6.138 -6.929 -33.517 1.00 51.56 205 VAL A C 1
ATOM 1701 O O . VAL A 1 205 ? -7.108 -6.577 -34.183 1.00 51.56 205 VAL A O 1
ATOM 1704 N N . GLY A 1 206 ? -4.890 -6.816 -33.986 1.00 47.88 206 GLY A N 1
ATOM 1705 C CA . GLY A 1 206 ? -4.547 -6.215 -35.282 1.00 47.88 206 GLY A CA 1
ATOM 1706 C C . GLY A 1 206 ? -4.794 -7.099 -36.513 1.00 47.88 206 GLY A C 1
ATOM 1707 O O . GLY A 1 206 ? -4.888 -6.569 -37.614 1.00 47.88 206 GLY A O 1
ATOM 1708 N N . GLU A 1 207 ? -4.936 -8.418 -36.349 1.00 47.69 207 GLU A N 1
ATOM 1709 C CA . GLU A 1 207 ? -5.141 -9.367 -37.463 1.00 47.69 207 GLU A CA 1
ATOM 1710 C C . GLU A 1 207 ? -6.625 -9.706 -37.730 1.00 47.69 207 GLU A C 1
ATOM 1712 O O . GLU A 1 207 ? -6.933 -10.513 -38.602 1.00 47.69 207 GLU A O 1
ATOM 1717 N N . GLY A 1 208 ? -7.567 -9.071 -37.017 1.00 44.81 208 GLY A N 1
ATOM 1718 C CA . GLY A 1 208 ? -9.011 -9.336 -37.121 1.00 44.81 208 GLY A CA 1
ATOM 1719 C C . GLY A 1 208 ? -9.824 -8.381 -38.006 1.00 44.81 208 GLY A C 1
ATOM 1720 O O . GLY A 1 208 ? -11.052 -8.451 -37.983 1.00 44.81 208 GLY A O 1
ATOM 1721 N N . VAL A 1 209 ? -9.190 -7.472 -38.757 1.00 44.47 209 VAL A N 1
ATOM 1722 C CA . VAL A 1 209 ? -9.887 -6.540 -39.668 1.00 44.47 209 VAL A CA 1
ATOM 1723 C C . VAL A 1 209 ? -9.208 -6.531 -41.038 1.00 44.47 209 VAL A C 1
ATOM 1725 O O . VAL A 1 209 ? -8.477 -5.615 -41.399 1.00 44.47 209 VAL A O 1
ATOM 1728 N N . GLY A 1 210 ? -9.464 -7.581 -41.807 1.00 39.28 210 GLY A N 1
ATOM 1729 C CA . GLY A 1 210 ? -9.192 -7.664 -43.238 1.00 39.28 210 GLY A CA 1
ATOM 1730 C C . GLY A 1 210 ? -10.199 -8.640 -43.828 1.00 39.28 210 GLY A C 1
ATOM 1731 O O . GLY A 1 210 ? -10.092 -9.835 -43.568 1.00 39.28 210 GLY A O 1
ATOM 1732 N N . GLY A 1 211 ? -11.233 -8.096 -44.475 1.00 35.00 211 GLY A N 1
ATOM 1733 C CA . GLY A 1 211 ? -12.311 -8.858 -45.115 1.00 35.00 211 GLY A CA 1
ATOM 1734 C C . GLY A 1 211 ? -11.900 -9.554 -46.402 1.00 35.00 211 GLY A C 1
ATOM 1735 O O . GLY A 1 211 ? -10.774 -9.305 -46.889 1.00 35.00 211 GLY A O 1
#

Secondary structure (DSSP, 8-state):
-TTTSTTSS-SHHHHHHHHHHHHHHHHHTT----HHHHHHHHHHHHHHTTSTT-HHHHHHHHHHHHHHHS----HHHHSTTTGGG-S-TT----TTTPPP--STT-S--SEEEE--SSSTT-EEEEPPPPTTTHHHHHHHHHHTT-------S--SS-SS-SSTT-EEEETTEEEEEEEEEE-SS-EEEEEEEEEHHHHHHHHHHHTS---